Protein AF-A0A0B6AMF0-F1 (afdb_monomer)

Secondary structure (DSSP, 8-state):
------------------------TTSS-B-TT-BSHHHHHHHHHHHHTTS--S---SB--HHHHHHHHHHHHHTTS--SS-B-HHHHHHHTTT--SSS-----HHHHHHHHHHTTTPPB-TT-EETTEE-HHHHHHHHHHHHH-----SSHHHHHHHSEEESSPPTTPEEEE-SSSSSS-EEEEEEETTEEEEEETTTEEEEEETTSHHHHTTEEEEEE----

Solvent-accessible surface area (backbone atoms only — not comparable to full-atom values): 12802 Å² total; per-residue (Å²): 135,85,86,85,80,86,78,83,81,81,83,77,80,81,78,77,70,81,78,78,76,74,73,62,80,70,76,62,74,42,44,69,79,42,73,43,71,54,42,24,52,52,42,47,51,35,31,76,74,67,50,42,86,83,84,75,49,39,57,28,42,72,66,53,26,51,21,44,19,55,48,22,52,77,68,76,45,82,58,77,30,53,42,38,68,70,48,35,56,72,72,48,73,84,78,89,69,93,86,72,55,73,57,61,43,68,43,35,51,53,45,49,59,74,46,57,60,31,43,46,27,89,89,18,60,47,89,89,15,18,20,33,33,26,43,52,33,42,27,35,36,78,43,70,66,38,87,58,50,76,43,47,47,51,37,60,69,73,29,46,86,36,96,73,76,48,65,58,22,35,39,32,23,42,76,87,46,92,56,57,55,36,45,28,40,27,67,45,96,52,29,27,41,31,34,34,88,89,62,6,21,41,78,47,52,46,75,40,76,77,39,44,80,22,56,76,52,31,28,39,71,77,39,131

Sequence (224 aa):
MKKMLSALLVGGALFASPAMGHAAFGDTVLKQGMTNDDVEQVKTVLKDKGFLKGEVSRYFNYETKKAVMAFQEKHNLEADGVVGENTYNALGKGGVVEGESEVNTDKVISKAKSLMGTPYKWGGTTPSGFDCSGYLQYVYKESVGVDIPRTVEDIYKSGENVSEPQVGDLVFFETYKEGPSHAGIYLGDGKFINASSSKGVTISDKNSSYWKERYIGAKRIAAN

pLDDT: mean 83.29, std 19.7, range [31.59, 98.75]

Organism: Priestia megaterium (strain ATCC 14581 / DSM 32 / CCUG 1817 / JCM 2506 / NBRC 15308 / NCIMB 9376 / NCTC 10342 / NRRL B-14308 / VKM B-512 / Ford 19) (NCBI:txid1348623)

Foldseek 3Di:
DDDDDDDDDPDDPPPPDPPPPPDQQAPDKDDAADFDPNQLVLQVLLVVVPLADDDRHSHCHPSQLNSLLVLCVVVVHPSRSICHPVSCVSSPSPDPDPDFAAQPLVLLVVLLVVLFQQADDVVDQDSVHHAFQSSSQNSCCVRRNDGADRAQQRNVVPFDFDPDDDQQKKWFWDDPDPDGHHIFGDHPPQWT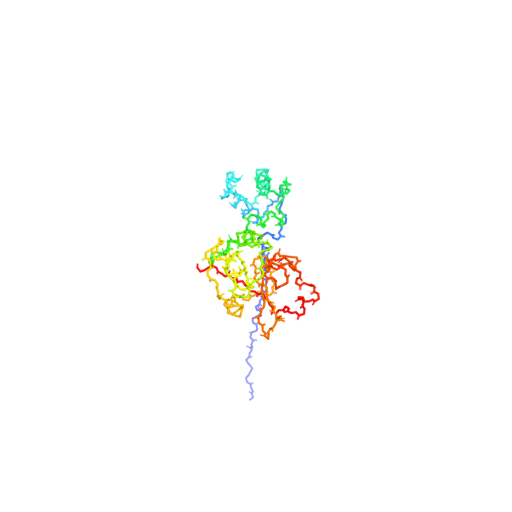WGQDNVRGTDIDGCPPPRNVVTTDGIGDDTGD

Nearest PDB structures (foldseek):
  8i2f-assembly1_B  TM=9.657E-01  e=2.061E-15  Bacillus subtilis subsp. subtilis str. 168
  7cfl-assembly4_D  TM=9.415E-01  e=1.599E-13  Clostridioides difficile
  8xup-assembly2_F  TM=9.184E-01  e=2.579E-12  Escherichia coli K-12
  8xup-assembly1_G  TM=8.877E-01  e=2.739E-12  Escherichia coli K-12
  2k1g-assembly1_A  TM=9.003E-01  e=7.654E-12  Escherichia coli K-12

Mean predicted aligned error: 15.27 Å

InterPro domains:
  IPR000064 Endopeptidase, NLPC/P60 domain [PF00877] (117-220)
  IPR000064 Endopeptidase, NLPC/P60 domain [PS51935] (102-222)
  IPR002477 Peptidoglycan binding-like [PF01471] (36-91)
  IPR036365 PGBD-like superfamily [SSF47090] (25-91)
  IPR036366 PGBD superfamily [G3DSA:1.10.101.10] (22-94)
  IPR038765 Papain-like cysteine peptidase superfamily [SSF54001] (102-221)
  IPR051202 Peptidase C40 [PTHR47053] (96-222)

Structure (mmCIF, N/CA/C/O backbone):
data_AF-A0A0B6AMF0-F1
#
_entry.id   AF-A0A0B6AMF0-F1
#
loop_
_atom_site.group_PDB
_atom_site.id
_atom_site.type_symbol
_atom_site.label_atom_id
_atom_site.label_alt_id
_atom_site.label_comp_id
_atom_site.label_asym_id
_atom_site.label_entity_id
_atom_site.label_seq_id
_atom_site.pdbx_PDB_ins_code
_atom_site.Cartn_x
_atom_site.Cartn_y
_atom_site.Cartn_z
_atom_site.occupancy
_atom_site.B_iso_or_equiv
_atom_site.auth_seq_id
_atom_site.auth_comp_id
_atom_site.auth_asym_id
_atom_site.auth_atom_id
_atom_site.pdbx_PDB_model_num
ATOM 1 N N . MET A 1 1 ? 41.802 -15.512 65.831 1.00 43.03 1 MET A N 1
ATOM 2 C CA . MET A 1 1 ? 40.892 -16.302 64.968 1.00 43.03 1 MET A CA 1
ATOM 3 C C . MET A 1 1 ? 39.542 -15.589 64.896 1.00 43.03 1 MET A C 1
ATOM 5 O O . MET A 1 1 ? 39.236 -14.817 65.791 1.00 43.03 1 MET A O 1
ATOM 9 N N . LYS A 1 2 ? 38.862 -15.730 63.756 1.00 36.81 2 LYS A N 1
ATOM 10 C CA . LYS A 1 2 ? 37.878 -14.829 63.120 1.00 36.81 2 LYS A CA 1
ATOM 11 C C . LYS A 1 2 ? 36.636 -14.454 63.959 1.00 36.81 2 LYS A C 1
ATOM 13 O O . LYS A 1 2 ? 36.071 -15.290 64.650 1.00 36.81 2 LYS A O 1
ATOM 18 N N . LYS A 1 3 ? 36.201 -13.194 63.808 1.00 40.16 3 LYS A N 1
ATOM 19 C CA . LYS A 1 3 ? 34.902 -12.637 64.234 1.00 40.16 3 LYS A CA 1
ATOM 20 C C . LYS A 1 3 ? 33.782 -13.229 63.360 1.00 40.16 3 LYS A C 1
ATOM 22 O O . LYS A 1 3 ? 33.955 -13.262 62.144 1.00 40.16 3 LYS A O 1
ATOM 27 N N . MET A 1 4 ? 32.654 -13.647 63.938 1.00 43.28 4 MET A N 1
ATOM 28 C CA . MET A 1 4 ? 31.441 -13.990 63.178 1.00 43.28 4 MET A CA 1
ATOM 29 C C . MET A 1 4 ? 30.424 -12.852 63.295 1.00 43.28 4 MET A C 1
ATOM 31 O O . MET A 1 4 ? 29.939 -12.552 64.382 1.00 43.28 4 MET A O 1
ATOM 35 N N . LEU A 1 5 ? 30.150 -12.204 62.164 1.00 42.28 5 LEU A N 1
ATOM 36 C CA . LEU A 1 5 ? 29.053 -11.260 61.974 1.00 42.28 5 LEU A CA 1
ATOM 37 C C . LEU A 1 5 ? 27.827 -12.053 61.511 1.00 42.28 5 LEU A C 1
ATOM 39 O O . LEU A 1 5 ? 27.864 -12.693 60.461 1.00 42.28 5 LEU A O 1
ATOM 43 N N . SER A 1 6 ? 26.760 -12.008 62.304 1.00 38.16 6 SER A N 1
ATOM 44 C CA . SER A 1 6 ? 25.436 -12.497 61.928 1.00 38.16 6 SER A CA 1
ATOM 45 C C . SER A 1 6 ? 24.858 -11.610 60.826 1.00 38.16 6 SER A C 1
ATOM 47 O O . SER A 1 6 ? 24.621 -10.423 61.044 1.00 38.16 6 SER A O 1
ATOM 49 N N . ALA A 1 7 ? 24.630 -12.182 59.646 1.00 39.25 7 ALA A N 1
ATOM 50 C CA . ALA A 1 7 ? 23.878 -11.545 58.574 1.00 39.25 7 ALA A CA 1
ATOM 51 C C . ALA A 1 7 ? 22.380 -11.838 58.768 1.00 39.25 7 ALA A C 1
ATOM 53 O O . ALA A 1 7 ? 21.958 -12.991 58.700 1.00 39.25 7 ALA A O 1
ATOM 54 N N . LEU A 1 8 ? 21.582 -10.796 59.018 1.00 38.78 8 LEU A N 1
ATOM 55 C CA . LEU A 1 8 ? 20.126 -10.857 58.890 1.00 38.78 8 LEU A CA 1
ATOM 56 C C . LEU A 1 8 ? 19.772 -10.879 57.394 1.00 38.78 8 LEU A C 1
ATOM 58 O O . LEU A 1 8 ? 19.985 -9.894 56.690 1.00 38.78 8 LEU A O 1
ATOM 62 N N . LEU A 1 9 ? 19.209 -11.989 56.918 1.00 39.94 9 LEU A N 1
ATOM 63 C CA . LEU A 1 9 ? 18.511 -12.055 55.635 1.00 39.94 9 LEU A CA 1
ATOM 64 C C . LEU A 1 9 ? 17.084 -11.531 55.836 1.00 39.94 9 LEU A C 1
ATOM 66 O O . LEU A 1 9 ? 16.230 -12.230 56.377 1.00 39.94 9 LEU A O 1
ATOM 70 N N . VAL A 1 10 ? 16.821 -10.298 55.404 1.00 45.53 10 VAL A N 1
ATOM 71 C CA . VAL A 1 10 ? 15.450 -9.807 55.216 1.00 45.53 10 VAL A CA 1
ATOM 72 C C . VAL A 1 10 ? 14.942 -10.399 53.903 1.00 45.53 10 VAL A C 1
ATOM 74 O O . VAL A 1 10 ? 15.356 -9.987 52.821 1.00 45.53 10 VAL A O 1
ATOM 77 N N . GLY A 1 11 ? 14.078 -11.409 54.002 1.00 40.47 11 GLY A N 1
ATOM 78 C CA . GLY A 1 11 ? 13.349 -11.958 52.864 1.00 40.47 11 GLY A CA 1
ATOM 79 C C . GLY A 1 11 ? 12.341 -10.935 52.347 1.00 40.47 11 GLY A C 1
ATOM 80 O O . GLY A 1 11 ? 11.299 -10.723 52.961 1.00 40.47 11 GLY A O 1
ATOM 81 N N . GLY A 1 12 ? 12.656 -10.291 51.224 1.00 36.72 12 GLY A N 1
ATOM 82 C CA . GLY A 1 12 ? 11.695 -9.497 50.466 1.00 36.72 12 GLY A CA 1
ATOM 83 C C . GLY A 1 12 ? 10.725 -10.424 49.740 1.00 36.72 12 GLY A C 1
ATOM 84 O O . GLY A 1 12 ? 11.118 -11.133 48.815 1.00 36.72 12 GLY A O 1
ATOM 85 N N . ALA A 1 13 ? 9.462 -10.432 50.164 1.00 43.53 13 ALA A N 1
ATOM 86 C CA . ALA A 1 13 ? 8.382 -11.051 49.412 1.00 43.53 13 ALA A CA 1
ATOM 87 C C . ALA A 1 13 ? 8.194 -10.285 48.092 1.00 43.53 13 ALA A C 1
ATOM 89 O O . ALA A 1 13 ? 7.736 -9.142 48.085 1.00 43.53 13 ALA A O 1
ATOM 90 N N . LEU A 1 14 ? 8.571 -10.908 46.975 1.00 38.81 14 LEU A N 1
ATOM 91 C CA . LEU A 1 14 ? 8.211 -10.448 45.637 1.00 38.81 14 LEU A CA 1
ATOM 92 C C . LEU A 1 14 ? 6.702 -10.645 45.456 1.00 38.81 14 LEU A C 1
ATOM 94 O O . LEU A 1 14 ? 6.245 -11.729 45.096 1.00 38.81 14 LEU A O 1
ATOM 98 N N . PHE A 1 15 ? 5.919 -9.597 45.701 1.00 44.22 15 PHE A N 1
ATOM 99 C CA . PHE A 1 15 ? 4.574 -9.508 45.146 1.00 44.22 15 PHE A CA 1
ATOM 100 C C . PHE A 1 15 ? 4.717 -9.264 43.644 1.00 44.22 15 PHE A C 1
ATOM 102 O O . PHE A 1 15 ? 4.871 -8.131 43.192 1.00 44.22 15 PHE A O 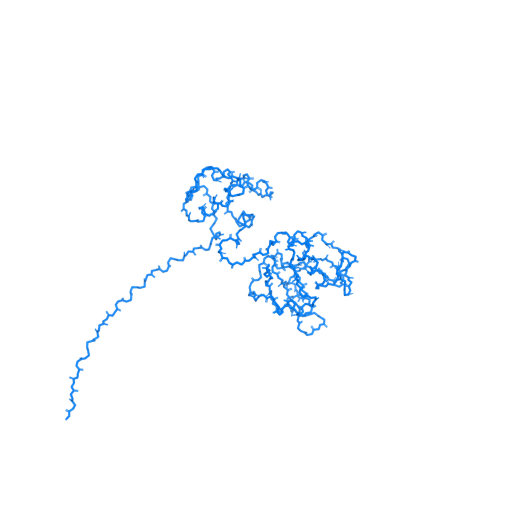1
ATOM 109 N N . ALA A 1 16 ? 4.710 -10.341 42.861 1.00 38.75 16 ALA A N 1
ATOM 110 C CA . ALA A 1 16 ? 4.418 -10.239 41.443 1.00 38.75 16 ALA A CA 1
ATOM 111 C C . ALA A 1 16 ? 2.946 -9.829 41.315 1.00 38.75 16 ALA A C 1
ATOM 113 O O . ALA A 1 16 ? 2.045 -10.657 41.453 1.00 38.75 16 ALA A O 1
ATOM 114 N N . SER A 1 17 ? 2.693 -8.537 41.107 1.00 35.03 17 SER A N 1
ATOM 115 C CA . SER A 1 17 ? 1.395 -8.083 40.616 1.00 35.03 17 SER A CA 1
ATOM 116 C C . SER A 1 17 ? 1.118 -8.813 39.300 1.00 35.03 17 SER A C 1
ATOM 118 O O . SER A 1 17 ? 2.004 -8.823 38.439 1.00 35.03 17 SER A O 1
ATOM 120 N N . PRO A 1 18 ? -0.061 -9.427 39.096 1.00 35.12 18 PRO A N 1
ATOM 121 C CA . PRO A 1 18 ? -0.413 -9.898 37.771 1.00 35.12 18 PRO A CA 1
ATOM 122 C C . PRO A 1 18 ? -0.416 -8.673 36.858 1.00 35.12 18 PRO A C 1
ATOM 124 O O . PRO A 1 18 ? -1.172 -7.726 37.078 1.00 35.12 18 PRO A O 1
ATOM 127 N N . ALA A 1 19 ? 0.470 -8.665 35.863 1.00 37.97 19 ALA A N 1
ATOM 128 C CA . ALA A 1 19 ? 0.342 -7.747 34.751 1.00 37.97 19 ALA A CA 1
ATOM 129 C C . ALA A 1 19 ? -1.024 -8.038 34.120 1.00 37.97 19 ALA A C 1
ATOM 131 O O . ALA A 1 19 ? -1.214 -9.079 33.491 1.00 37.97 19 ALA A O 1
ATOM 132 N N . MET A 1 20 ? -2.001 -7.162 34.361 1.00 37.16 20 MET A N 1
ATOM 133 C CA . MET A 1 20 ? -3.212 -7.116 33.556 1.00 37.16 20 MET A CA 1
ATOM 134 C C . MET A 1 20 ? -2.752 -6.850 32.126 1.00 37.16 20 MET A C 1
ATOM 136 O O . MET A 1 20 ? -2.391 -5.723 31.781 1.00 37.16 20 MET A O 1
ATOM 140 N N . GLY A 1 21 ? -2.698 -7.909 31.320 1.00 31.59 21 GLY A N 1
ATOM 141 C CA . GLY A 1 21 ? -2.585 -7.780 29.880 1.00 31.59 21 GLY A CA 1
ATOM 142 C C . GLY A 1 21 ? -3.807 -7.009 29.412 1.00 31.59 21 GLY A C 1
ATOM 143 O O . GLY A 1 21 ? -4.907 -7.554 29.395 1.00 31.59 21 GLY A O 1
ATOM 144 N N . HIS A 1 22 ? -3.632 -5.725 29.111 1.00 38.06 22 HIS A N 1
ATOM 145 C CA . HIS A 1 22 ? -4.628 -4.986 28.356 1.00 38.06 22 HIS A CA 1
ATOM 146 C C . HIS A 1 22 ? -4.623 -5.628 26.969 1.00 38.06 22 HIS A C 1
ATOM 148 O O . HIS A 1 22 ? -3.598 -5.594 26.287 1.00 38.06 22 HIS A O 1
ATOM 154 N N . ALA A 1 23 ? -5.714 -6.301 26.598 1.00 41.28 23 ALA A N 1
ATOM 155 C CA . ALA A 1 23 ? -5.906 -6.720 25.216 1.00 41.28 23 ALA A CA 1
ATOM 156 C C . ALA A 1 23 ? -5.763 -5.471 24.337 1.00 41.28 23 ALA A C 1
ATOM 158 O O . ALA A 1 23 ? -6.278 -4.411 24.706 1.00 41.28 23 ALA A O 1
ATOM 159 N N . ALA A 1 24 ? -5.014 -5.563 23.237 1.00 55.31 24 ALA A N 1
ATOM 160 C CA . ALA A 1 24 ? -4.883 -4.421 22.350 1.00 55.31 24 ALA A CA 1
ATOM 161 C C . ALA A 1 24 ? -6.279 -4.087 21.808 1.00 55.31 24 ALA A C 1
ATOM 163 O O . ALA A 1 24 ? -7.050 -4.994 21.473 1.00 55.31 24 ALA A O 1
ATOM 164 N N . PHE A 1 25 ? -6.614 -2.792 21.778 1.00 62.53 25 PHE A N 1
ATOM 165 C CA . PHE A 1 25 ? -7.912 -2.303 21.317 1.00 62.53 25 PHE A CA 1
ATOM 166 C C . PHE A 1 25 ? -8.291 -3.004 20.027 1.00 62.53 25 PHE A C 1
ATOM 168 O O . PHE A 1 25 ? -7.571 -2.803 19.060 1.00 62.53 25 PHE A O 1
ATOM 175 N N . GLY A 1 26 ? -9.376 -3.788 20.029 1.00 63.19 26 GLY A N 1
ATOM 176 C CA . GLY A 1 26 ? -9.960 -4.495 18.887 1.00 63.19 26 GLY A CA 1
ATOM 177 C C . GLY A 1 26 ? -9.477 -5.924 18.632 1.00 63.19 26 GLY A C 1
ATOM 178 O O . GLY A 1 26 ? -9.669 -6.456 17.537 1.00 63.19 26 GLY A O 1
ATOM 179 N N . ASP A 1 27 ? -8.853 -6.555 19.622 1.00 69.00 27 ASP A N 1
ATOM 180 C CA . ASP A 1 27 ? -8.593 -8.004 19.629 1.00 69.00 27 ASP A CA 1
ATOM 181 C C . ASP A 1 27 ? -9.829 -8.814 20.055 1.00 69.00 27 ASP A C 1
ATOM 183 O O . ASP A 1 27 ? -9.909 -10.024 19.842 1.00 69.00 27 ASP A O 1
ATOM 187 N N . THR A 1 28 ? -10.828 -8.142 20.636 1.00 79.00 28 THR A N 1
ATOM 188 C CA . THR A 1 28 ? -12.074 -8.765 21.090 1.00 79.00 28 THR A CA 1
ATOM 189 C C . THR A 1 28 ? -13.226 -8.428 20.154 1.00 79.00 28 THR A C 1
ATOM 191 O O . THR A 1 28 ? -13.540 -7.257 19.942 1.00 79.00 28 THR A O 1
ATOM 194 N N . VAL A 1 29 ? -13.928 -9.451 19.662 1.00 86.94 29 VAL A N 1
ATOM 195 C CA . VAL A 1 29 ? -15.191 -9.266 18.931 1.00 86.94 29 VAL A CA 1
ATOM 196 C C . VAL A 1 29 ? -16.253 -8.718 19.882 1.00 86.94 29 VAL A C 1
ATOM 198 O O . VAL A 1 29 ? -16.631 -9.400 20.839 1.00 86.94 29 VAL A O 1
ATOM 201 N N . LEU A 1 30 ? -16.762 -7.511 19.616 1.00 91.81 30 LEU A N 1
ATOM 202 C CA . LEU A 1 30 ? -17.776 -6.891 20.474 1.00 91.81 30 LEU A CA 1
ATOM 203 C C . LEU A 1 30 ? -19.182 -7.140 19.964 1.00 91.81 30 LEU A C 1
ATOM 205 O O . LEU A 1 30 ? -19.465 -7.047 18.773 1.00 91.81 30 LEU A O 1
ATOM 209 N N . LYS A 1 31 ? -20.094 -7.374 20.901 1.00 92.56 31 LYS A N 1
ATOM 210 C CA . LYS A 1 31 ? -21.523 -7.520 20.639 1.00 92.56 31 LYS A CA 1
ATOM 211 C C . LYS A 1 31 ? -22.339 -6.932 21.779 1.00 92.56 31 LYS A C 1
ATOM 213 O O . LYS A 1 31 ? -21.840 -6.731 22.889 1.00 92.56 31 LYS A O 1
ATOM 218 N N . GLN A 1 32 ? -23.621 -6.706 21.506 1.00 92.25 32 GLN A N 1
ATOM 219 C CA . GLN A 1 32 ? -24.576 -6.234 22.503 1.00 92.25 32 GLN A CA 1
ATOM 220 C C . GLN A 1 32 ? -24.512 -7.074 23.789 1.00 92.25 32 GLN A C 1
ATOM 222 O O . GLN A 1 32 ? -24.487 -8.304 23.746 1.00 92.25 32 GLN A O 1
ATOM 227 N N . GLY A 1 33 ? -24.519 -6.389 24.932 1.00 89.38 33 GLY A N 1
ATOM 228 C CA . GLY A 1 33 ? -24.452 -6.991 26.262 1.00 89.38 33 GLY A CA 1
ATOM 229 C C . GLY A 1 33 ? -23.045 -7.060 26.859 1.00 89.38 33 GLY A C 1
ATOM 230 O O . GLY A 1 33 ? -22.926 -7.342 28.047 1.00 89.38 33 GLY A O 1
ATOM 231 N N . MET A 1 34 ? -21.994 -6.781 26.083 1.00 89.38 34 MET A N 1
ATOM 232 C CA . MET A 1 34 ? -20.622 -6.729 26.596 1.00 89.38 34 MET A CA 1
ATOM 233 C C . MET A 1 34 ? -20.333 -5.430 27.351 1.00 89.38 34 MET A C 1
ATOM 235 O O . MET A 1 34 ? -20.833 -4.363 26.987 1.00 89.38 34 MET A O 1
ATOM 239 N N . THR A 1 35 ? -19.477 -5.537 28.369 1.00 88.56 35 THR A N 1
ATOM 240 C CA . THR A 1 35 ? -18.908 -4.396 29.091 1.00 88.56 35 THR A CA 1
ATOM 241 C C . THR A 1 35 ? -17.391 -4.527 29.130 1.00 88.56 35 THR A C 1
ATOM 243 O O . THR A 1 35 ? -16.892 -5.427 29.801 1.00 88.56 35 THR A O 1
ATOM 246 N N . ASN A 1 36 ? -16.663 -3.661 28.426 1.00 84.56 36 ASN A N 1
ATOM 247 C CA . ASN A 1 36 ? -15.197 -3.600 28.456 1.00 84.56 36 ASN A CA 1
ATOM 248 C C . ASN A 1 36 ? -14.695 -2.239 27.928 1.00 84.56 36 ASN A C 1
ATOM 250 O O . ASN A 1 36 ? -15.495 -1.400 27.509 1.00 84.56 36 ASN A O 1
ATOM 254 N N . ASP A 1 37 ? -13.383 -2.021 27.971 1.00 83.75 37 ASP A N 1
ATOM 255 C CA . ASP A 1 37 ? -12.771 -0.750 27.565 1.00 83.75 37 ASP A CA 1
ATOM 256 C C . ASP A 1 37 ? -12.772 -0.565 26.027 1.00 83.75 37 ASP A C 1
ATOM 258 O O . ASP A 1 37 ? -12.878 0.558 25.536 1.00 83.75 37 ASP A O 1
ATOM 262 N N . ASP A 1 38 ? -12.775 -1.654 25.247 1.00 83.56 38 ASP A N 1
ATOM 263 C CA . ASP A 1 38 ? -12.903 -1.610 23.779 1.00 83.56 38 ASP A CA 1
ATOM 264 C C . ASP A 1 38 ? -14.277 -1.082 23.337 1.00 83.56 38 ASP A C 1
ATOM 266 O O . ASP A 1 38 ? -14.385 -0.343 22.359 1.00 83.56 38 ASP A O 1
ATOM 270 N N . VAL A 1 39 ? -15.341 -1.411 24.076 1.00 89.12 39 VAL A N 1
ATOM 271 C CA . VAL A 1 39 ? -16.690 -0.879 23.835 1.00 89.12 39 VAL A CA 1
ATOM 272 C C . VAL A 1 39 ? -16.710 0.636 23.973 1.00 89.12 39 VAL A C 1
ATOM 274 O O . VAL A 1 39 ? -17.368 1.314 23.183 1.00 89.12 39 VAL A O 1
ATOM 277 N N . GLU A 1 40 ? -16.022 1.174 24.976 1.00 87.00 40 GLU A N 1
ATOM 278 C CA . GLU A 1 40 ? -15.946 2.616 25.191 1.00 87.00 40 GLU A CA 1
ATOM 279 C C . GLU A 1 40 ? -15.237 3.302 24.028 1.00 87.00 40 GLU A C 1
ATOM 281 O O . GLU A 1 40 ? -15.788 4.227 23.434 1.00 87.00 40 GLU A O 1
ATOM 286 N N . GLN A 1 41 ? -14.083 2.771 23.626 1.00 84.38 41 GLN A N 1
ATOM 287 C CA . GLN A 1 41 ? -13.316 3.279 22.493 1.00 84.38 41 GLN A CA 1
ATOM 288 C C . GLN A 1 41 ? -14.113 3.224 21.180 1.00 84.38 41 GLN A C 1
ATOM 290 O O . GLN A 1 41 ? -14.218 4.230 20.478 1.00 84.38 41 GLN A O 1
ATOM 295 N N . VAL A 1 42 ? -14.772 2.100 20.874 1.00 88.69 42 VAL A N 1
ATOM 296 C CA . VAL A 1 42 ? -15.643 1.989 19.691 1.00 88.69 42 VAL A CA 1
ATOM 297 C C . VAL A 1 42 ? -16.769 3.021 19.728 1.00 88.69 42 VAL A C 1
ATOM 299 O O . VAL A 1 42 ? -17.083 3.635 18.708 1.00 88.69 42 VAL A O 1
ATOM 302 N N . LYS A 1 43 ? -17.386 3.245 20.891 1.00 91.75 43 LYS A N 1
ATOM 303 C CA . LYS A 1 43 ? -18.463 4.232 21.037 1.00 91.75 43 LYS A CA 1
ATOM 304 C C . LYS A 1 43 ? -17.964 5.663 20.868 1.00 91.75 43 LYS A C 1
ATOM 306 O O . LYS A 1 43 ? -18.696 6.455 20.276 1.00 91.75 43 LYS A O 1
ATOM 311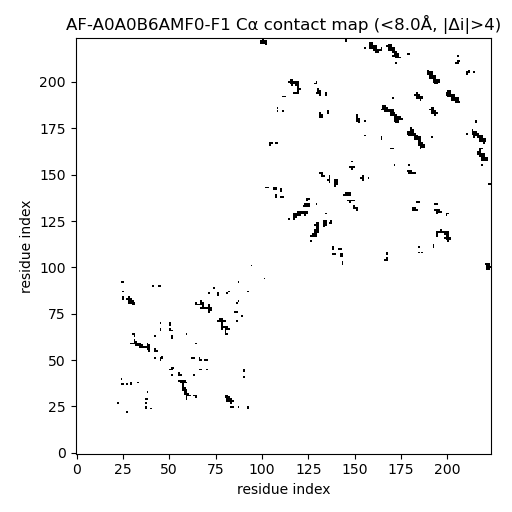 N N . THR A 1 44 ? -16.752 5.985 21.322 1.00 86.50 44 THR A N 1
ATOM 312 C CA . THR A 1 44 ? -16.096 7.271 21.038 1.00 86.50 44 THR A CA 1
ATOM 313 C C . THR A 1 44 ? -15.959 7.470 19.534 1.00 86.50 44 THR A C 1
ATOM 315 O O . THR A 1 44 ? -16.497 8.432 18.991 1.00 86.50 44 THR A O 1
ATOM 318 N N . VAL A 1 45 ? -15.377 6.496 18.831 1.00 87.12 45 VAL A N 1
ATOM 319 C CA . VAL A 1 45 ? -15.173 6.575 17.378 1.00 87.12 45 VAL A CA 1
ATOM 320 C C . VAL A 1 45 ? -16.501 6.690 16.618 1.00 87.12 45 VAL A C 1
ATOM 322 O O . VAL A 1 45 ? -16.641 7.510 15.710 1.00 87.12 45 VAL A O 1
ATOM 325 N N . LEU A 1 46 ? -17.510 5.897 16.987 1.00 90.00 46 LEU A N 1
ATOM 326 C CA . LEU A 1 46 ? -18.842 5.972 16.378 1.00 90.00 46 LEU A CA 1
ATOM 327 C C . LEU A 1 46 ? -19.514 7.325 16.627 1.00 90.00 46 LEU A C 1
ATOM 329 O O . LEU A 1 46 ? -20.232 7.817 15.756 1.00 90.00 46 LEU A O 1
ATOM 333 N N . LYS A 1 47 ? -19.301 7.929 17.798 1.00 88.94 47 LYS A N 1
ATOM 334 C CA . LYS A 1 47 ? -19.824 9.256 18.130 1.00 88.94 47 LYS A CA 1
ATOM 335 C C . LYS A 1 47 ? -19.140 10.341 17.304 1.00 88.94 47 LYS A C 1
ATOM 337 O O . LYS A 1 47 ? -19.842 11.146 16.696 1.00 88.94 47 LYS A O 1
ATOM 342 N N . ASP A 1 48 ? -17.817 10.302 17.194 1.00 83.81 48 ASP A N 1
ATOM 343 C CA . ASP A 1 48 ? -17.034 11.261 16.405 1.00 83.81 48 ASP A CA 1
ATOM 344 C C . ASP A 1 48 ? -17.370 11.185 14.911 1.00 83.81 48 ASP A C 1
ATOM 346 O O . ASP A 1 48 ? -17.485 12.204 14.230 1.00 83.81 48 ASP A O 1
ATOM 350 N N . LYS A 1 49 ? -17.632 9.976 14.399 1.00 83.31 49 LYS A N 1
ATOM 351 C CA . LYS A 1 49 ? -18.108 9.756 13.023 1.00 83.31 49 LYS A CA 1
ATOM 352 C C . LYS A 1 49 ? -19.604 10.064 12.832 1.00 83.31 49 LYS A C 1
ATOM 354 O O . LYS A 1 49 ? -20.116 9.930 11.720 1.00 83.31 49 LYS A O 1
ATOM 359 N N . GLY A 1 50 ? -20.313 10.473 13.886 1.00 87.44 50 GLY A N 1
ATOM 360 C CA . GLY A 1 50 ? -21.710 10.913 13.840 1.00 87.44 50 GLY A CA 1
ATOM 361 C C . GLY A 1 50 ? -22.760 9.797 13.834 1.00 87.44 50 GLY A C 1
ATOM 362 O O . GLY A 1 50 ? -23.931 10.070 13.568 1.00 87.44 50 GLY A O 1
ATOM 363 N N . PHE A 1 51 ? -22.375 8.553 14.127 1.00 89.94 51 PHE A N 1
ATOM 364 C CA . PHE A 1 51 ? -23.278 7.396 14.170 1.00 89.94 51 PHE A CA 1
ATOM 365 C C . PHE A 1 51 ? -23.908 7.162 15.542 1.00 89.94 51 PHE A C 1
ATOM 367 O O . PHE A 1 51 ? -24.982 6.567 15.624 1.00 89.94 51 PHE A O 1
ATOM 374 N N . LEU A 1 52 ? -23.274 7.633 16.619 1.00 90.75 52 LEU A N 1
ATOM 375 C CA . LEU A 1 52 ? -23.781 7.485 17.981 1.00 90.75 52 LEU A CA 1
ATOM 376 C C . LEU A 1 52 ? -24.100 8.847 18.607 1.00 90.75 52 LEU A C 1
ATOM 378 O O . LEU A 1 52 ? -23.313 9.787 18.532 1.00 90.75 52 LEU A O 1
ATOM 382 N N . LYS A 1 53 ? -25.255 8.941 19.270 1.00 85.19 53 LYS A N 1
ATOM 383 C CA . LYS A 1 53 ? -25.666 10.104 20.069 1.00 85.19 53 LYS A CA 1
ATOM 384 C C . LYS A 1 53 ? -25.807 9.678 21.530 1.00 85.19 53 LYS A C 1
ATOM 386 O O . LYS A 1 53 ? -26.333 8.603 21.799 1.00 85.19 53 LYS A O 1
ATOM 391 N N . GLY A 1 54 ? -25.371 10.526 22.462 1.00 78.06 54 GLY A N 1
ATOM 392 C CA . GLY A 1 54 ? -25.483 10.276 23.905 1.00 78.06 54 GLY A CA 1
ATOM 393 C C . GLY A 1 54 ? -24.156 9.958 24.600 1.00 78.06 54 GLY A C 1
ATOM 394 O O . GLY A 1 54 ? -23.080 10.365 24.143 1.00 78.06 54 GLY A O 1
ATOM 395 N N . GLU A 1 55 ? -24.253 9.294 25.751 1.00 80.06 55 GLU A N 1
ATOM 396 C CA . GLU A 1 55 ? -23.123 9.010 26.637 1.00 80.06 55 GLU A CA 1
ATOM 397 C C . GLU A 1 55 ? -22.276 7.826 26.164 1.00 80.06 55 GLU A C 1
ATOM 399 O O . GLU A 1 55 ? -22.771 6.784 25.717 1.00 80.06 55 GLU A O 1
ATOM 404 N N . VAL A 1 56 ? -20.964 7.987 26.315 1.00 85.25 56 VAL A N 1
ATOM 405 C CA . VAL A 1 56 ? -19.977 6.954 26.025 1.00 85.25 56 VAL A CA 1
ATOM 406 C C . VAL A 1 56 ? -19.703 6.206 27.325 1.00 85.25 56 VAL A C 1
ATOM 408 O O . VAL A 1 56 ? -18.966 6.662 28.183 1.00 85.25 56 VAL A O 1
ATOM 411 N N . SER A 1 57 ? -20.393 5.083 27.500 1.00 86.69 57 SER A N 1
ATOM 412 C CA . SER A 1 57 ? -20.137 4.128 28.582 1.00 86.69 57 SER A CA 1
ATOM 413 C C . SER A 1 57 ? -19.456 2.872 28.048 1.00 86.69 57 SER A C 1
ATOM 415 O O . SER A 1 57 ? -19.667 2.512 26.890 1.00 86.69 57 SER A O 1
ATOM 417 N N . ARG A 1 58 ? -18.778 2.122 28.920 1.00 87.75 58 ARG A N 1
ATOM 418 C CA . ARG A 1 58 ? -18.199 0.800 28.614 1.00 87.75 58 ARG A CA 1
ATOM 419 C C . ARG A 1 58 ? -19.212 -0.284 28.244 1.00 87.75 58 ARG A C 1
ATOM 421 O O . ARG A 1 58 ? -18.813 -1.398 27.943 1.00 87.75 58 ARG A O 1
ATOM 428 N N . TYR A 1 59 ? -20.516 -0.001 28.295 1.00 90.38 59 TYR A N 1
ATOM 429 C CA . TYR A 1 59 ? -21.570 -0.978 28.023 1.00 90.38 59 TYR A CA 1
ATOM 430 C C . TYR A 1 59 ? -22.094 -0.883 26.585 1.00 90.38 59 TYR A C 1
ATOM 432 O O . TYR A 1 59 ? -22.508 0.189 26.114 1.00 90.38 59 TYR A O 1
ATOM 440 N N . PHE A 1 60 ? -22.112 -2.029 25.901 1.00 91.50 60 PHE A N 1
ATOM 441 C CA . PHE A 1 60 ? -22.592 -2.180 24.532 1.00 91.50 60 PHE A CA 1
ATOM 442 C C . PHE A 1 60 ? -24.104 -2.415 24.565 1.00 91.50 60 PHE A C 1
ATOM 444 O O . PHE A 1 60 ? -24.589 -3.549 24.579 1.00 91.50 60 PHE A O 1
ATOM 451 N N . ASN A 1 61 ? -24.865 -1.325 24.597 1.00 92.12 61 ASN A N 1
ATOM 452 C CA . ASN A 1 61 ? -26.323 -1.365 24.631 1.00 92.12 61 ASN A CA 1
ATOM 453 C C . ASN A 1 61 ? -26.936 -1.465 23.218 1.00 92.12 61 ASN A C 1
ATOM 455 O O . ASN A 1 61 ? -26.239 -1.547 22.204 1.00 92.12 61 ASN A O 1
ATOM 459 N N . TYR A 1 62 ? -28.268 -1.457 23.156 1.00 92.31 62 TYR A N 1
ATOM 460 C CA . TYR A 1 62 ? -29.016 -1.506 21.899 1.00 92.31 62 TYR A CA 1
ATOM 461 C C . TYR A 1 62 ? -28.731 -0.313 20.967 1.00 92.31 62 TYR A C 1
ATOM 463 O O . TYR A 1 62 ? -28.643 -0.488 19.753 1.00 92.31 62 TYR A O 1
ATOM 471 N N . GLU A 1 63 ? -28.521 0.886 21.516 1.00 93.06 63 GLU A N 1
ATOM 472 C CA . GLU A 1 63 ? -28.188 2.071 20.714 1.00 93.06 63 GLU A CA 1
ATOM 473 C C . GLU A 1 63 ? -26.790 1.962 20.095 1.00 93.06 63 GLU A C 1
ATOM 475 O O . GLU A 1 63 ? -26.619 2.280 18.920 1.00 93.06 63 GLU A O 1
ATOM 480 N N . THR A 1 64 ? -25.811 1.417 20.828 1.00 94.06 64 THR A N 1
ATOM 481 C CA . THR A 1 64 ? -24.494 1.082 20.270 1.00 94.06 64 THR A CA 1
ATOM 482 C C . THR A 1 64 ? -24.627 0.076 19.129 1.00 94.06 64 THR A C 1
ATOM 484 O O . THR A 1 64 ? -24.023 0.277 18.081 1.00 94.06 64 THR A O 1
ATOM 487 N N . LYS A 1 65 ? -25.456 -0.969 19.282 1.00 95.56 65 LYS A N 1
ATOM 488 C CA . LYS A 1 65 ? -25.689 -1.955 18.211 1.00 95.56 65 LYS A CA 1
ATOM 489 C C . LYS A 1 65 ? -26.235 -1.299 16.950 1.00 95.56 65 LYS A C 1
ATOM 491 O O . LYS A 1 65 ? -25.698 -1.525 15.872 1.00 95.56 65 LYS A O 1
ATOM 496 N N . LYS A 1 66 ? -27.256 -0.452 17.085 1.00 96.31 66 LYS A N 1
ATOM 497 C CA . LYS A 1 66 ? -27.808 0.305 15.955 1.00 96.31 66 LYS A CA 1
ATOM 498 C C . LYS A 1 66 ? -26.770 1.207 15.294 1.00 96.31 66 LYS A C 1
ATOM 500 O O . LYS A 1 66 ? -26.734 1.279 14.072 1.00 96.31 66 LYS A O 1
ATOM 505 N N . ALA A 1 67 ? -25.939 1.888 16.083 1.00 95.50 67 ALA A N 1
ATOM 506 C CA . ALA A 1 67 ? -24.876 2.737 15.552 1.00 95.50 67 ALA A CA 1
ATOM 507 C C . ALA A 1 67 ? -23.843 1.921 14.759 1.00 95.50 67 ALA A C 1
ATOM 509 O O . ALA A 1 67 ? -23.445 2.343 13.677 1.00 95.50 67 ALA A O 1
ATOM 510 N N . VAL A 1 68 ? -23.462 0.739 15.258 1.00 95.31 68 VAL A N 1
ATOM 511 C CA . VAL A 1 68 ? -22.578 -0.196 14.545 1.00 95.31 68 VAL A CA 1
ATOM 512 C C . VAL A 1 68 ? -23.221 -0.677 13.246 1.00 9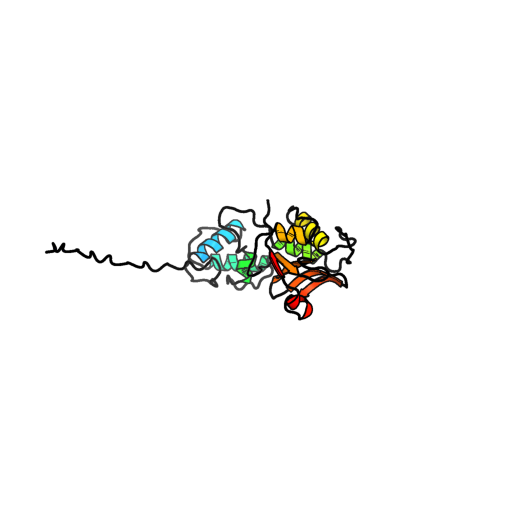5.31 68 VAL A C 1
ATOM 514 O O . VAL A 1 68 ? -22.570 -0.610 12.212 1.00 95.31 68 VAL A O 1
ATOM 517 N N . MET A 1 69 ? -24.496 -1.075 13.262 1.00 91.81 69 MET A N 1
ATOM 518 C CA . MET A 1 69 ? -25.209 -1.488 12.045 1.00 91.81 69 MET A CA 1
ATOM 519 C C . MET A 1 69 ? -25.273 -0.356 11.015 1.00 91.81 69 MET A C 1
ATOM 521 O O . MET A 1 69 ? -24.915 -0.559 9.863 1.00 91.81 69 MET A O 1
ATOM 525 N N . ALA A 1 70 ? -25.642 0.860 11.427 1.00 94.00 70 ALA A N 1
ATOM 526 C CA . ALA A 1 70 ? -25.689 2.017 10.531 1.00 94.00 70 ALA A CA 1
ATOM 527 C C . ALA A 1 70 ? -24.305 2.354 9.946 1.00 94.00 70 ALA A C 1
ATOM 529 O O . ALA A 1 70 ? -24.184 2.742 8.782 1.00 94.00 70 ALA A O 1
ATOM 530 N N . PHE A 1 71 ? -23.253 2.200 10.752 1.00 94.19 71 PHE A N 1
ATOM 531 C CA . PHE A 1 71 ? -21.874 2.317 10.299 1.00 94.19 71 PHE A CA 1
ATOM 532 C C . PHE A 1 71 ? -21.534 1.240 9.262 1.00 94.19 71 PHE A C 1
ATOM 534 O O . PHE A 1 71 ? -21.068 1.568 8.173 1.00 94.19 71 PHE A O 1
ATOM 541 N N . GLN A 1 72 ? -21.828 -0.024 9.557 1.00 94.00 72 GLN A N 1
ATOM 542 C CA . GLN A 1 72 ? -21.600 -1.148 8.652 1.00 94.00 72 GLN A CA 1
ATOM 543 C C . GLN A 1 72 ? -22.327 -0.957 7.315 1.00 94.00 72 GLN A C 1
ATOM 545 O O . GLN A 1 72 ? -21.692 -1.056 6.268 1.00 94.00 72 GLN A O 1
ATOM 550 N N . GLU A 1 73 ? -23.607 -0.576 7.335 1.00 87.56 73 GLU A N 1
ATOM 551 C CA . GLU A 1 73 ? -24.400 -0.288 6.132 1.00 87.56 73 GLU A CA 1
ATOM 552 C C . GLU A 1 73 ? -23.755 0.807 5.275 1.00 87.56 73 GLU A C 1
ATOM 554 O O . GLU A 1 73 ? -23.562 0.628 4.073 1.00 87.56 73 GLU A O 1
ATOM 559 N N . LYS A 1 74 ? -23.357 1.931 5.889 1.00 85.19 74 LYS A N 1
ATOM 560 C CA . LYS A 1 74 ? -22.726 3.043 5.159 1.00 85.19 74 LYS A CA 1
ATOM 561 C C . LYS A 1 74 ? -21.388 2.646 4.531 1.00 85.19 74 LYS A C 1
ATOM 563 O O . LYS A 1 74 ? -21.004 3.201 3.503 1.00 85.19 74 LYS A O 1
ATOM 568 N N . HIS A 1 75 ? -20.677 1.713 5.156 1.00 81.75 75 HIS A N 1
ATOM 569 C CA . HIS A 1 75 ? -19.365 1.244 4.722 1.00 81.75 75 HIS A CA 1
ATOM 570 C C . HIS A 1 75 ? -19.421 -0.062 3.904 1.00 81.75 75 HIS A C 1
ATOM 572 O O . HIS A 1 75 ? -18.372 -0.636 3.620 1.00 81.75 75 HIS A O 1
ATOM 578 N N . ASN A 1 76 ? -20.611 -0.490 3.456 1.00 85.50 76 ASN A N 1
ATOM 579 C CA . ASN A 1 76 ? -20.835 -1.718 2.676 1.00 85.50 76 ASN A CA 1
ATOM 580 C C . ASN A 1 76 ? -20.309 -2.995 3.363 1.00 85.50 76 ASN A C 1
ATOM 582 O O . ASN A 1 76 ? -19.811 -3.908 2.703 1.00 85.50 76 ASN A O 1
ATOM 586 N N . LEU A 1 77 ? -20.399 -3.047 4.691 1.00 82.62 77 LEU A N 1
ATOM 587 C CA . LEU A 1 77 ? -20.121 -4.231 5.500 1.00 82.62 77 LEU A CA 1
ATOM 588 C C . LEU A 1 77 ? -21.420 -4.992 5.793 1.00 82.62 77 LEU A C 1
ATOM 590 O O . LEU A 1 77 ? -22.521 -4.462 5.633 1.00 82.62 77 LEU A O 1
ATOM 594 N N . GLU A 1 78 ? -21.295 -6.229 6.272 1.00 87.75 78 GLU A N 1
ATOM 595 C CA . GLU A 1 78 ? -22.433 -6.953 6.839 1.00 87.75 78 GLU A CA 1
ATOM 596 C C . GLU A 1 78 ? -22.949 -6.212 8.082 1.00 87.75 78 GLU A C 1
ATOM 598 O O . GLU A 1 78 ? -22.206 -5.993 9.036 1.00 87.75 78 GLU A O 1
ATOM 603 N N . ALA A 1 79 ? -24.216 -5.793 8.058 1.00 91.81 79 ALA A N 1
ATOM 604 C CA . ALA A 1 79 ? -24.847 -4.998 9.110 1.00 91.81 79 ALA A CA 1
ATOM 605 C C . ALA A 1 79 ? -25.365 -5.868 10.270 1.00 91.81 79 ALA A C 1
ATOM 607 O O . ALA A 1 79 ? -26.542 -5.830 10.628 1.00 91.81 79 ALA A O 1
ATOM 608 N N . ASP A 1 80 ? -24.496 -6.693 10.846 1.00 90.94 80 ASP A N 1
ATOM 609 C CA . ASP A 1 80 ? -24.830 -7.637 11.921 1.00 90.94 80 ASP A CA 1
ATOM 610 C C . ASP A 1 80 ? -24.847 -6.994 13.327 1.00 90.94 80 ASP A C 1
ATOM 612 O O . ASP A 1 80 ? -25.354 -7.575 14.299 1.00 90.94 80 ASP A O 1
ATOM 616 N N . GLY A 1 81 ? -24.339 -5.763 13.449 1.00 92.56 81 GLY A N 1
ATOM 617 C CA . GLY A 1 81 ? -24.207 -5.041 14.711 1.00 92.56 81 GLY A CA 1
ATOM 618 C C . GLY A 1 81 ? -23.097 -5.581 15.613 1.00 92.56 81 GLY A C 1
ATOM 619 O O . GLY A 1 81 ? -23.103 -5.303 16.816 1.00 92.56 81 GLY A O 1
ATOM 620 N N . VAL A 1 82 ? -22.178 -6.366 15.050 1.00 92.50 82 VAL A N 1
ATOM 621 C CA . VAL A 1 82 ? -21.013 -6.946 15.713 1.00 92.50 82 VAL A CA 1
ATOM 622 C C . VAL A 1 82 ? -19.763 -6.179 15.287 1.00 92.50 82 VAL A C 1
ATOM 624 O O . VAL A 1 82 ? -19.509 -5.914 14.113 1.00 92.50 82 VAL A O 1
ATOM 627 N N . VAL A 1 83 ? -18.926 -5.824 16.256 1.00 91.19 83 VAL A N 1
ATOM 628 C CA . VAL A 1 83 ? -17.634 -5.198 15.969 1.00 91.19 83 VAL A CA 1
ATOM 629 C C . VAL A 1 83 ? -16.597 -6.306 15.870 1.00 91.19 83 VAL A C 1
ATOM 631 O O . VAL A 1 83 ? -15.960 -6.672 16.856 1.00 91.19 83 VAL A O 1
ATOM 634 N N . GLY A 1 84 ? -16.522 -6.909 14.685 1.00 86.75 84 GLY A N 1
ATOM 635 C CA . GLY A 1 84 ? -15.465 -7.841 14.297 1.00 86.75 84 GLY A CA 1
ATOM 636 C C . GLY A 1 84 ? -14.323 -7.133 13.569 1.00 86.75 84 GLY A C 1
ATOM 637 O O . GLY A 1 84 ? -14.334 -5.913 13.417 1.00 86.75 84 GLY A O 1
ATOM 638 N N . GLU A 1 85 ? -13.353 -7.905 13.083 1.00 82.31 85 GLU A N 1
ATOM 639 C CA . GLU A 1 85 ? -12.146 -7.407 12.404 1.00 82.31 85 GLU A CA 1
ATOM 640 C C . GLU A 1 85 ? -12.451 -6.390 11.291 1.00 82.31 85 GLU A C 1
ATOM 642 O O . GLU A 1 85 ? -11.920 -5.283 11.302 1.00 82.31 85 GLU A O 1
ATOM 647 N N . ASN A 1 86 ? -13.388 -6.703 10.391 1.00 80.31 86 ASN A N 1
ATOM 648 C CA . ASN A 1 86 ? -13.788 -5.794 9.310 1.00 80.31 86 ASN A CA 1
ATOM 649 C C . ASN A 1 86 ? -14.370 -4.472 9.835 1.00 80.31 86 ASN A C 1
ATOM 651 O O . ASN A 1 86 ? -14.062 -3.403 9.307 1.00 80.31 86 ASN A O 1
ATOM 655 N N . THR A 1 87 ? -15.189 -4.537 10.888 1.00 87.19 87 THR A N 1
ATOM 656 C CA . THR A 1 87 ? -15.772 -3.350 11.521 1.00 87.19 87 THR A CA 1
ATOM 657 C C . THR A 1 87 ? -14.689 -2.526 12.211 1.00 87.19 87 THR A C 1
ATOM 659 O O . THR A 1 87 ? -14.677 -1.310 12.063 1.00 87.19 87 THR A O 1
ATOM 662 N N . TYR A 1 88 ? -13.748 -3.157 12.915 1.00 83.81 88 TYR A N 1
ATOM 663 C CA . TYR A 1 88 ? -12.613 -2.476 13.540 1.00 83.81 88 TYR A CA 1
ATOM 664 C C . TYR A 1 88 ? -11.706 -1.785 12.525 1.00 83.81 88 TYR A C 1
ATOM 666 O O . TYR A 1 88 ? -11.363 -0.617 12.709 1.00 83.81 88 TYR A O 1
ATOM 674 N N . ASN A 1 89 ? -11.368 -2.474 11.437 1.00 79.94 89 ASN A N 1
ATOM 675 C CA . ASN A 1 89 ? -10.567 -1.911 10.356 1.00 79.94 89 ASN A CA 1
ATOM 676 C C . ASN A 1 89 ? -11.262 -0.678 9.765 1.00 79.94 89 ASN A C 1
ATOM 678 O O . ASN A 1 89 ? -10.654 0.381 9.656 1.00 79.94 89 ASN A O 1
ATOM 682 N N . ALA A 1 90 ? -12.567 -0.769 9.493 1.00 78.69 90 ALA A N 1
ATOM 683 C CA . ALA A 1 90 ? -13.342 0.359 8.981 1.00 78.69 90 ALA A CA 1
ATOM 684 C C . ALA A 1 90 ? -13.509 1.500 10.007 1.00 78.69 90 ALA A C 1
ATOM 686 O O . ALA A 1 90 ? -13.552 2.679 9.636 1.00 78.69 90 ALA A O 1
ATOM 687 N N . LEU A 1 91 ? -13.616 1.183 11.302 1.00 82.00 91 LEU A N 1
ATOM 688 C CA . LEU A 1 91 ? -13.647 2.181 12.374 1.00 82.00 91 LEU A CA 1
ATOM 689 C C . LEU A 1 91 ? -12.309 2.927 12.488 1.00 82.00 91 LEU A C 1
ATOM 691 O O . LEU A 1 91 ? -12.309 4.080 12.922 1.00 82.00 91 LEU A O 1
ATOM 695 N N . GLY A 1 92 ? -11.217 2.326 12.010 1.00 72.31 92 GLY A N 1
ATOM 696 C CA . GLY A 1 92 ? -9.871 2.885 12.048 1.00 72.31 92 GLY A CA 1
ATOM 697 C C . GLY A 1 92 ? -9.073 2.403 13.256 1.00 72.31 92 GLY A C 1
ATOM 698 O O . GLY A 1 92 ? -8.457 3.224 13.932 1.00 72.31 92 GLY A O 1
ATOM 699 N N . LYS A 1 93 ? -9.104 1.092 13.552 1.00 54.41 93 LYS A N 1
ATOM 700 C CA . LYS A 1 93 ? -8.177 0.422 14.486 1.00 54.41 93 LYS A CA 1
ATOM 701 C C . LYS A 1 93 ? -6.733 0.703 14.025 1.00 54.41 93 LYS A C 1
ATOM 703 O O . LYS A 1 93 ? -6.190 -0.022 13.199 1.00 54.41 93 LYS A O 1
ATOM 708 N N . GLY A 1 94 ? -6.181 1.806 14.530 1.00 43.34 94 GLY A N 1
ATOM 709 C CA . GLY A 1 94 ? -4.875 2.371 14.183 1.00 43.34 94 GLY A CA 1
ATOM 710 C C . GLY A 1 94 ? -4.529 3.674 14.921 1.00 43.34 94 GLY A C 1
ATOM 711 O O . GLY A 1 94 ? -3.365 3.891 15.214 1.00 43.34 94 GLY A O 1
ATOM 712 N N . GLY A 1 95 ? -5.502 4.493 15.350 1.00 40.09 95 GLY A N 1
ATOM 713 C CA . GLY A 1 95 ? -5.173 5.845 15.830 1.00 40.09 95 GLY A CA 1
ATOM 714 C C . GLY A 1 95 ? -5.846 6.291 17.125 1.00 40.09 95 GLY A C 1
ATOM 715 O O . GLY A 1 95 ? -6.804 7.053 17.067 1.00 40.09 95 GLY A O 1
ATOM 716 N N . VAL A 1 96 ? -5.304 5.883 18.277 1.00 38.38 96 VAL A N 1
ATOM 717 C CA . VAL A 1 96 ? -5.127 6.768 19.451 1.00 38.38 96 VAL A CA 1
ATOM 718 C C . VAL A 1 96 ? -4.002 6.225 20.339 1.00 38.38 96 VAL A C 1
ATOM 720 O O . VAL A 1 96 ? -4.217 5.606 21.375 1.00 38.38 96 VAL A O 1
ATOM 723 N N . VAL A 1 97 ? -2.770 6.503 19.924 1.00 38.28 97 VAL A N 1
ATOM 724 C CA . VAL A 1 97 ? -1.747 7.008 20.842 1.00 38.28 97 VAL A CA 1
ATOM 725 C C . VAL A 1 97 ? -1.236 8.303 20.231 1.00 38.28 97 VAL A C 1
ATOM 727 O O . VAL A 1 97 ? -0.939 8.374 19.042 1.00 38.28 97 VAL A O 1
ATOM 730 N N . GLU A 1 98 ? -1.258 9.357 21.036 1.00 34.75 98 GLU A N 1
ATOM 731 C CA . GLU A 1 98 ? -0.742 10.670 20.684 1.00 34.75 98 GLU A CA 1
ATOM 732 C C . GLU A 1 98 ? 0.713 10.549 20.208 1.00 34.75 98 GLU A C 1
ATOM 734 O O . GLU A 1 98 ? 1.569 10.074 20.952 1.00 34.75 98 GLU A O 1
ATOM 739 N N . GLY A 1 99 ? 0.980 11.007 18.982 1.00 34.69 99 GLY A N 1
ATOM 740 C CA . GLY A 1 99 ? 2.334 11.185 18.457 1.00 34.69 99 GLY A CA 1
ATOM 741 C C . GLY A 1 99 ? 2.727 10.211 17.352 1.00 34.69 99 GLY A C 1
ATOM 742 O O . GLY A 1 99 ? 3.557 9.350 17.585 1.00 34.69 99 GLY A O 1
ATOM 743 N N . GLU A 1 100 ? 2.137 10.369 16.166 1.00 36.72 100 GLU A N 1
ATOM 744 C CA . GLU A 1 100 ? 2.802 10.398 14.850 1.00 36.72 100 GLU A CA 1
ATOM 745 C C . GLU A 1 100 ? 1.720 10.392 13.761 1.00 36.72 100 GLU A C 1
ATOM 747 O O . GLU A 1 100 ? 0.672 9.759 13.886 1.00 36.72 100 GLU A O 1
ATOM 752 N N . SER A 1 101 ? 1.920 11.191 12.720 1.00 42.94 101 SER A N 1
ATOM 753 C CA . SER A 1 101 ? 0.989 11.386 11.612 1.00 42.94 101 SER A CA 1
ATOM 754 C C . SER A 1 101 ? 0.831 10.071 10.837 1.00 42.94 101 SER A C 1
ATOM 756 O O . SER A 1 101 ? 1.606 9.759 9.933 1.00 42.94 101 SER A O 1
ATOM 758 N N . GLU A 1 102 ? -0.156 9.257 11.209 1.00 54.81 102 GLU A N 1
ATOM 759 C CA . GLU A 1 102 ? -0.434 7.999 10.523 1.00 54.81 102 GLU A CA 1
ATOM 760 C C . GLU A 1 102 ? -0.943 8.302 9.104 1.00 54.81 102 GLU A C 1
ATOM 762 O O . GLU A 1 102 ? -1.947 8.995 8.896 1.00 54.81 102 GLU A O 1
ATOM 767 N N . VAL A 1 103 ? -0.216 7.811 8.098 1.00 60.34 103 VAL A N 1
ATOM 768 C CA . VAL A 1 103 ? -0.638 7.873 6.699 1.00 60.34 103 VAL A CA 1
ATOM 769 C C . VAL A 1 103 ? -2.025 7.243 6.585 1.00 60.34 103 VAL A C 1
ATOM 771 O O . VAL A 1 103 ? -2.230 6.106 6.993 1.00 60.34 103 VAL A O 1
ATOM 774 N N . ASN A 1 104 ? -2.987 7.960 5.994 1.00 77.88 104 ASN A N 1
ATOM 775 C CA . ASN A 1 104 ? -4.323 7.410 5.766 1.00 77.88 104 ASN A CA 1
ATOM 776 C C . ASN A 1 104 ? -4.262 6.272 4.725 1.00 77.88 104 ASN A C 1
ATOM 778 O O . ASN A 1 104 ? -4.370 6.498 3.515 1.00 77.88 104 ASN A O 1
ATOM 782 N N . THR A 1 105 ? -4.075 5.050 5.216 1.00 82.69 105 THR A N 1
ATOM 783 C CA . THR A 1 105 ? -3.862 3.823 4.442 1.00 82.69 105 THR A CA 1
ATOM 784 C C . THR A 1 105 ? -4.968 3.557 3.420 1.00 82.69 105 THR A C 1
ATOM 786 O O . THR A 1 105 ? -4.685 3.168 2.284 1.00 82.69 105 THR A O 1
ATOM 789 N N . ASP A 1 106 ? -6.225 3.852 3.754 1.00 78.81 106 ASP A N 1
ATOM 790 C CA . ASP A 1 106 ? -7.357 3.658 2.842 1.00 78.81 106 ASP A CA 1
ATOM 791 C C . ASP A 1 106 ? -7.252 4.524 1.580 1.00 78.81 106 ASP A C 1
ATOM 793 O O . ASP A 1 106 ? -7.563 4.068 0.470 1.00 78.81 106 ASP A O 1
ATOM 797 N N . LYS A 1 107 ? -6.776 5.770 1.722 1.00 83.25 107 LYS A N 1
ATOM 798 C CA . LYS A 1 107 ? -6.527 6.661 0.579 1.00 83.25 107 LYS A CA 1
ATOM 799 C C . LYS A 1 107 ? -5.384 6.145 -0.285 1.00 83.25 107 LYS A C 1
ATOM 801 O O . LYS A 1 107 ? -5.515 6.154 -1.512 1.00 83.25 107 LYS A O 1
ATOM 806 N N . VAL A 1 108 ? -4.301 5.669 0.334 1.00 91.38 108 VAL A N 1
ATOM 807 C CA . VAL A 1 108 ? -3.153 5.070 -0.368 1.00 91.38 108 VAL A CA 1
ATOM 808 C C . VAL A 1 108 ? -3.616 3.877 -1.200 1.00 91.38 108 VAL A C 1
ATOM 810 O O . VAL A 1 108 ? -3.366 3.824 -2.404 1.00 91.38 108 VAL A O 1
ATOM 813 N N . ILE A 1 109 ? -4.367 2.953 -0.603 1.00 87.88 109 ILE A N 1
ATOM 814 C CA . ILE A 1 109 ? -4.835 1.737 -1.278 1.00 87.88 109 ILE A CA 1
ATOM 815 C C . ILE A 1 109 ? -5.855 2.048 -2.368 1.00 87.88 109 ILE A C 1
ATOM 817 O O . ILE A 1 109 ? -5.780 1.470 -3.456 1.00 87.88 109 ILE A O 1
ATOM 821 N N . SER A 1 110 ? -6.790 2.965 -2.118 1.00 83.44 110 SER A N 1
ATOM 822 C CA . SER A 1 110 ? -7.760 3.386 -3.135 1.00 83.44 110 SER A CA 1
ATOM 823 C C . SER A 1 110 ? -7.060 4.012 -4.340 1.00 83.44 110 SER A C 1
ATOM 825 O O . SER A 1 110 ? -7.350 3.651 -5.483 1.00 83.44 110 SER A O 1
ATOM 827 N N . LYS A 1 111 ? -6.077 4.894 -4.105 1.00 95.62 111 LYS A N 1
ATOM 828 C CA . LYS A 1 111 ? -5.270 5.493 -5.174 1.00 95.62 111 LYS A CA 1
ATOM 829 C C . LYS A 1 111 ? -4.459 4.435 -5.921 1.00 95.62 111 LYS A C 1
ATOM 831 O O . LYS A 1 111 ? -4.510 4.403 -7.147 1.00 95.62 111 LYS A O 1
ATOM 836 N N . ALA A 1 112 ? -3.785 3.541 -5.206 1.00 97.00 112 ALA A N 1
ATOM 837 C CA . ALA A 1 112 ? -3.035 2.427 -5.775 1.00 97.00 112 ALA A CA 1
ATOM 838 C C . ALA A 1 112 ? -3.901 1.576 -6.721 1.00 97.00 112 ALA A C 1
ATOM 840 O O . ALA A 1 112 ? -3.572 1.394 -7.893 1.00 97.00 112 ALA A O 1
ATOM 841 N N . LYS A 1 113 ? -5.064 1.115 -6.244 1.00 90.38 113 LYS A N 1
ATOM 842 C CA . LYS A 1 113 ? -5.999 0.303 -7.037 1.00 90.38 113 LYS A CA 1
ATOM 843 C C . LYS A 1 113 ? -6.560 1.056 -8.243 1.00 90.38 113 LYS A C 1
ATOM 845 O O . LYS A 1 113 ? -6.769 0.431 -9.278 1.00 90.38 113 LYS A O 1
ATOM 850 N N . SER A 1 114 ? -6.758 2.375 -8.156 1.00 95.06 114 SER A N 1
ATOM 851 C CA . SER A 1 114 ? -7.256 3.174 -9.289 1.00 95.06 114 SER A CA 1
ATOM 852 C C . SER A 1 114 ? -6.314 3.194 -10.501 1.00 95.06 114 SER A C 1
ATOM 854 O O . SER A 1 114 ? -6.746 3.508 -11.605 1.00 95.06 114 SER A O 1
ATOM 856 N N . LEU A 1 115 ? -5.041 2.833 -10.306 1.00 97.62 115 LEU A N 1
ATOM 857 C CA . LEU A 1 115 ? -4.008 2.814 -11.344 1.00 97.62 115 LEU A CA 1
ATOM 858 C C . LEU A 1 115 ? -3.793 1.421 -11.954 1.00 97.62 115 LEU A C 1
ATOM 860 O O . LEU A 1 115 ? -2.862 1.249 -12.745 1.00 97.62 115 LEU A O 1
ATOM 864 N N . MET A 1 116 ? -4.620 0.430 -11.598 1.00 97.50 116 MET A N 1
ATOM 865 C CA . MET A 1 116 ? -4.535 -0.938 -12.117 1.00 97.50 116 MET A CA 1
ATOM 866 C C . MET A 1 116 ? -4.453 -0.966 -13.647 1.0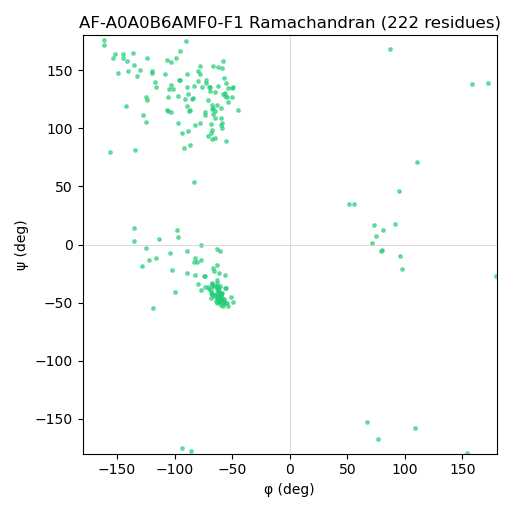0 97.50 116 MET A C 1
ATOM 868 O O . MET A 1 116 ? -5.203 -0.276 -14.332 1.00 97.50 116 MET A O 1
ATOM 872 N N . GLY A 1 117 ? -3.551 -1.780 -14.190 1.00 97.12 117 GLY A N 1
ATOM 873 C CA . GLY A 1 117 ? -3.348 -1.923 -15.631 1.00 97.12 117 GLY A CA 1
ATOM 874 C C . GLY A 1 117 ? -2.504 -0.825 -16.282 1.00 97.12 117 GLY A C 1
ATOM 875 O O . GLY A 1 117 ? -2.184 -0.953 -17.462 1.00 97.12 117 GLY A O 1
ATOM 876 N N . THR A 1 118 ? -2.090 0.222 -15.554 1.00 98.31 118 THR A N 1
ATOM 877 C CA . THR A 1 118 ? -1.176 1.234 -16.113 1.00 98.31 118 THR A CA 1
ATOM 878 C C . THR A 1 118 ? 0.119 0.561 -16.586 1.00 98.31 118 THR A C 1
ATOM 880 O O . THR A 1 118 ? 0.714 -0.184 -15.801 1.00 98.31 118 THR A O 1
ATOM 883 N N . PRO A 1 119 ? 0.588 0.797 -17.828 1.00 98.44 119 PRO A N 1
ATOM 884 C CA . PRO A 1 119 ? 1.762 0.118 -18.364 1.00 98.44 119 PRO A CA 1
ATOM 885 C C . PRO A 1 119 ? 3.028 0.344 -17.538 1.00 98.44 119 PRO A C 1
ATOM 887 O O . PRO A 1 119 ? 3.215 1.390 -16.914 1.00 98.44 119 PRO A O 1
ATOM 890 N N . TYR A 1 120 ? 3.941 -0.622 -17.586 1.00 98.38 120 TYR A N 1
ATOM 891 C CA . TYR A 1 120 ? 5.276 -0.409 -17.048 1.00 98.38 120 TYR A CA 1
ATOM 892 C C . TYR A 1 120 ? 6.111 0.443 -18.003 1.00 98.38 120 TYR A C 1
ATOM 894 O O . TYR A 1 120 ? 6.142 0.198 -19.210 1.00 98.38 120 TYR A O 1
ATOM 902 N N . LYS A 1 121 ? 6.835 1.416 -17.455 1.00 98.38 121 LYS A N 1
ATOM 903 C CA . LYS A 1 121 ? 7.814 2.227 -18.177 1.00 98.38 121 LYS A CA 1
ATOM 904 C C . LYS A 1 121 ? 8.999 2.494 -17.265 1.00 98.38 121 LYS A C 1
ATOM 906 O O . LYS A 1 121 ? 8.841 3.145 -16.239 1.00 98.38 121 LYS A O 1
ATOM 911 N N . TRP A 1 122 ? 10.188 2.041 -17.659 1.00 96.81 122 TRP A N 1
ATOM 912 C CA . TRP A 1 122 ? 11.416 2.325 -16.914 1.00 96.81 122 TRP A CA 1
ATOM 913 C C . TRP A 1 122 ? 11.606 3.837 -16.743 1.00 96.81 122 TRP A C 1
ATOM 915 O O . TRP A 1 122 ? 11.525 4.586 -17.720 1.00 96.81 122 TRP A O 1
ATOM 925 N N . GLY A 1 123 ? 11.826 4.298 -15.512 1.00 96.69 123 GLY A N 1
ATOM 926 C CA . GLY A 1 123 ? 11.924 5.722 -15.203 1.00 96.69 123 GLY A CA 1
ATOM 927 C C . GLY A 1 123 ? 10.573 6.447 -15.094 1.00 96.69 123 GLY A C 1
ATOM 928 O O . GLY A 1 123 ? 10.553 7.626 -14.743 1.00 96.69 123 GLY A O 1
ATOM 929 N N . GLY A 1 124 ? 9.455 5.777 -15.386 1.00 98.00 124 GLY A N 1
ATOM 930 C CA . GLY A 1 124 ? 8.122 6.367 -15.455 1.00 98.00 124 GLY A CA 1
ATOM 931 C C . GLY A 1 124 ? 7.539 6.731 -14.090 1.00 98.00 124 GLY A C 1
ATOM 932 O O . GLY A 1 124 ? 7.651 5.969 -13.131 1.00 98.00 124 GLY A O 1
ATOM 933 N N . THR A 1 125 ? 6.892 7.894 -14.016 1.00 97.94 125 THR A N 1
ATOM 934 C CA . THR A 1 125 ? 6.348 8.491 -12.781 1.00 97.94 125 THR A CA 1
ATOM 935 C C . THR A 1 125 ? 4.930 9.045 -12.961 1.00 97.94 125 THR A C 1
ATOM 937 O O . THR A 1 125 ? 4.454 9.812 -12.130 1.00 97.94 125 THR A O 1
ATOM 940 N N . THR A 1 126 ? 4.240 8.693 -14.053 1.00 97.69 126 THR A N 1
ATOM 941 C CA . THR A 1 126 ? 2.898 9.214 -14.367 1.00 97.69 126 THR A CA 1
ATOM 942 C C . THR A 1 126 ? 1.962 8.105 -14.853 1.00 97.69 126 THR A C 1
ATOM 944 O O . THR A 1 126 ? 2.441 7.062 -15.296 1.00 97.69 126 THR A O 1
ATOM 947 N N . PRO A 1 127 ? 0.633 8.326 -14.887 1.00 97.56 127 PRO A N 1
ATOM 948 C CA . PRO A 1 127 ? -0.325 7.347 -15.415 1.00 97.56 127 PRO A CA 1
ATOM 949 C C . PRO A 1 127 ? -0.146 6.959 -16.896 1.00 97.56 127 PRO A C 1
ATOM 951 O O . PRO A 1 127 ? -0.832 6.068 -17.381 1.00 97.56 127 PRO A O 1
ATOM 954 N N . SER A 1 128 ? 0.772 7.596 -17.634 1.00 97.44 128 SER A N 1
ATOM 955 C CA . SER A 1 128 ? 1.181 7.133 -18.973 1.00 97.44 128 SER A CA 1
ATOM 956 C C . SER A 1 128 ? 2.132 5.928 -18.936 1.00 97.44 128 SER A C 1
ATOM 958 O O . SER A 1 128 ? 2.372 5.287 -19.958 1.00 97.44 128 SER A O 1
ATOM 960 N N . GLY A 1 129 ? 2.687 5.629 -17.763 1.00 97.62 129 GLY A N 1
ATOM 961 C CA . GLY A 1 129 ? 3.521 4.474 -17.496 1.00 97.62 129 GLY A CA 1
ATOM 962 C C . GLY A 1 129 ? 4.399 4.694 -16.267 1.00 97.62 129 GLY A C 1
ATOM 963 O O . GLY A 1 129 ? 5.002 5.761 -16.108 1.00 97.62 129 GLY A O 1
ATOM 964 N N . PHE A 1 130 ? 4.510 3.667 -15.429 1.00 98.69 130 PHE A N 1
ATOM 965 C CA . PHE A 1 130 ? 5.272 3.718 -14.182 1.00 98.69 130 PHE A CA 1
ATOM 966 C C . PHE A 1 130 ? 6.405 2.693 -14.144 1.00 98.69 130 PHE A C 1
ATOM 968 O O . PHE A 1 130 ? 6.255 1.589 -14.665 1.00 98.69 130 PHE A O 1
ATOM 975 N N . ASP A 1 131 ? 7.500 3.011 -13.451 1.00 98.12 131 ASP A N 1
ATOM 976 C CA . ASP A 1 131 ? 8.325 1.974 -12.823 1.00 98.12 131 ASP A CA 1
ATOM 977 C C . ASP A 1 131 ? 7.854 1.694 -11.387 1.00 98.12 131 ASP A C 1
ATOM 979 O O . ASP A 1 131 ? 6.931 2.339 -10.888 1.00 98.12 131 ASP A O 1
ATOM 983 N N . CYS A 1 132 ? 8.455 0.706 -10.720 1.00 96.75 132 CYS A N 1
ATOM 984 C CA . CYS A 1 132 ? 8.040 0.290 -9.379 1.00 96.75 132 CYS A CA 1
ATOM 985 C C . CYS A 1 132 ? 8.066 1.451 -8.373 1.00 96.75 132 CYS A C 1
ATOM 987 O O . CYS A 1 132 ? 7.068 1.710 -7.711 1.00 96.75 132 CYS A O 1
ATOM 989 N N . SER A 1 133 ? 9.168 2.190 -8.297 1.00 98.00 133 SER A N 1
ATOM 990 C CA . SER A 1 133 ? 9.325 3.328 -7.386 1.00 98.00 133 SER A CA 1
ATOM 991 C C . SER A 1 133 ? 8.533 4.573 -7.799 1.00 98.00 133 SER A C 1
ATOM 993 O O . SER A 1 133 ? 7.985 5.255 -6.939 1.00 98.00 133 SER A O 1
ATOM 995 N N . GLY A 1 134 ? 8.422 4.861 -9.097 1.00 98.38 134 GLY A N 1
ATOM 996 C CA . GLY A 1 134 ? 7.648 5.986 -9.617 1.00 98.38 134 GLY A CA 1
ATOM 997 C C . GLY A 1 134 ? 6.148 5.802 -9.404 1.00 98.38 134 GLY A C 1
ATOM 998 O O . GLY A 1 134 ? 5.444 6.769 -9.125 1.00 98.38 134 GLY A O 1
ATOM 999 N N . TYR A 1 135 ? 5.669 4.556 -9.454 1.00 98.75 135 TYR A N 1
ATOM 1000 C CA . TYR A 1 135 ? 4.319 4.194 -9.035 1.00 98.75 135 TYR A CA 1
ATOM 1001 C C . TYR A 1 135 ? 4.083 4.500 -7.551 1.00 98.75 135 TYR A C 1
ATOM 1003 O O . TYR A 1 135 ? 3.107 5.166 -7.213 1.00 98.75 135 TYR A O 1
ATOM 1011 N N . LEU A 1 136 ? 4.988 4.063 -6.666 1.00 98.31 136 LEU A N 1
ATOM 1012 C CA . LEU A 1 136 ? 4.869 4.326 -5.229 1.00 98.31 136 LEU A CA 1
ATOM 1013 C C . LEU A 1 136 ? 4.896 5.830 -4.928 1.00 98.31 136 LEU A C 1
ATOM 1015 O O . LEU A 1 136 ? 4.031 6.312 -4.200 1.00 98.31 136 LEU A O 1
ATOM 1019 N N . GLN A 1 137 ? 5.821 6.580 -5.540 1.00 97.88 137 GLN A N 1
ATOM 1020 C CA . GLN A 1 137 ? 5.890 8.038 -5.394 1.00 97.88 137 GLN A CA 1
ATOM 1021 C C . GLN A 1 137 ? 4.570 8.706 -5.749 1.00 97.88 137 GLN A C 1
ATOM 1023 O O . GLN A 1 137 ? 4.045 9.497 -4.968 1.00 97.88 137 GLN A O 1
ATOM 1028 N N . TYR A 1 138 ? 4.019 8.356 -6.909 1.00 98.06 138 TYR A N 1
ATOM 1029 C CA . TYR A 1 138 ? 2.765 8.923 -7.373 1.00 98.06 138 TYR A CA 1
ATOM 1030 C C . TYR A 1 138 ? 1.610 8.590 -6.423 1.00 98.06 138 TYR A C 1
ATOM 1032 O O . TYR A 1 138 ? 0.835 9.472 -6.064 1.00 98.06 138 TYR A O 1
ATOM 1040 N N . VAL A 1 139 ? 1.504 7.337 -5.968 1.00 97.75 139 VAL A N 1
ATOM 1041 C CA . VAL A 1 139 ? 0.440 6.931 -5.042 1.00 97.75 139 VAL A CA 1
ATOM 1042 C C . VAL A 1 139 ? 0.508 7.725 -3.740 1.00 97.75 139 VAL A C 1
ATOM 1044 O O . VAL A 1 139 ? -0.509 8.294 -3.346 1.00 97.75 139 VAL A O 1
ATOM 1047 N N . TYR A 1 140 ? 1.666 7.789 -3.080 1.00 95.50 140 TYR A N 1
ATOM 1048 C CA . TYR A 1 140 ? 1.799 8.493 -1.799 1.00 95.50 140 TYR A CA 1
ATOM 1049 C C . TYR A 1 140 ? 1.572 9.999 -1.956 1.00 95.50 140 TYR A C 1
ATOM 1051 O O . TYR A 1 140 ? 0.795 10.584 -1.195 1.00 95.50 140 TYR A O 1
ATOM 1059 N N . LYS A 1 141 ? 2.138 10.610 -3.002 1.00 94.44 141 LYS A N 1
ATOM 1060 C CA . LYS A 1 141 ? 1.963 12.039 -3.263 1.00 94.44 141 LYS A CA 1
ATOM 1061 C C . LYS A 1 141 ? 0.501 12.409 -3.498 1.00 94.44 141 LYS A C 1
ATOM 1063 O O . LYS A 1 141 ? -0.011 13.331 -2.872 1.00 94.44 141 LYS A O 1
ATOM 1068 N N . GLU A 1 142 ? -0.189 11.662 -4.354 1.00 93.62 142 GLU A N 1
ATOM 1069 C CA . GLU A 1 142 ? -1.547 11.993 -4.806 1.00 93.62 142 GLU A CA 1
ATOM 1070 C C . GLU A 1 142 ? -2.654 11.550 -3.843 1.00 93.62 142 GLU A C 1
ATOM 1072 O O . GLU A 1 142 ? -3.809 11.943 -4.008 1.00 93.62 142 GLU A O 1
ATOM 1077 N N . SER A 1 143 ? -2.351 10.677 -2.881 1.00 88.75 143 SER A N 1
ATOM 1078 C CA . SER A 1 143 ? -3.341 10.196 -1.907 1.00 88.75 143 SER A CA 1
ATOM 1079 C C . SER A 1 143 ? -3.248 10.903 -0.562 1.00 88.75 143 SER A C 1
ATOM 1081 O O . SER A 1 143 ? -4.280 11.219 0.035 1.00 88.75 143 SER A O 1
ATOM 1083 N N . VAL A 1 144 ? -2.025 11.142 -0.087 1.00 87.81 144 VAL A N 1
ATOM 1084 C CA . VAL A 1 144 ?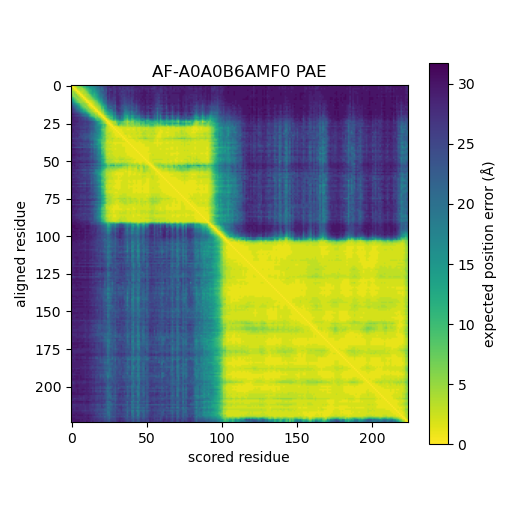 -1.756 11.614 1.277 1.00 87.81 144 VAL A CA 1
ATOM 1085 C C . VAL A 1 144 ? -0.725 12.741 1.335 1.00 87.81 144 VAL A C 1
ATOM 1087 O O . VAL A 1 144 ? -0.398 13.199 2.420 1.00 87.81 144 VAL A O 1
ATOM 1090 N N . GLY A 1 145 ? -0.231 13.224 0.191 1.00 88.19 145 GLY A N 1
ATOM 1091 C CA . GLY A 1 145 ? 0.693 14.358 0.135 1.00 88.19 145 GLY A CA 1
ATOM 1092 C C . GLY A 1 145 ? 2.128 14.042 0.563 1.00 88.19 145 GLY A C 1
ATOM 1093 O O . GLY A 1 145 ? 2.935 14.964 0.641 1.00 88.19 145 GLY A O 1
ATOM 1094 N N . VAL A 1 146 ? 2.458 12.769 0.804 1.00 89.50 146 VAL A N 1
ATOM 1095 C CA . VAL A 1 146 ? 3.781 12.341 1.278 1.00 89.50 146 VAL A CA 1
ATOM 1096 C C . VAL A 1 146 ? 4.741 12.177 0.105 1.00 89.50 146 VAL A C 1
ATOM 1098 O O . VAL A 1 146 ? 4.467 11.440 -0.844 1.00 89.50 146 VAL A O 1
ATOM 1101 N N . ASP A 1 147 ? 5.889 12.843 0.192 1.00 91.00 147 ASP A N 1
ATOM 1102 C CA . ASP A 1 147 ? 6.997 12.675 -0.741 1.00 91.00 147 ASP A CA 1
ATOM 1103 C C . ASP A 1 147 ? 7.898 11.529 -0.269 1.00 91.00 147 ASP A C 1
ATOM 1105 O O . ASP A 1 147 ? 8.536 11.617 0.778 1.00 91.00 147 ASP A O 1
ATOM 1109 N N . ILE A 1 148 ? 7.971 10.453 -1.055 1.00 92.88 148 ILE A N 1
ATOM 1110 C CA . ILE A 1 148 ? 8.919 9.356 -0.818 1.00 92.88 148 ILE A CA 1
ATOM 1111 C C . ILE A 1 148 ? 10.103 9.445 -1.797 1.00 92.88 148 ILE A C 1
ATOM 1113 O O . ILE A 1 148 ? 9.961 10.039 -2.873 1.00 92.88 148 ILE A O 1
ATOM 1117 N N . PRO A 1 149 ? 11.271 8.857 -1.477 1.00 95.94 149 PRO A N 1
ATOM 1118 C CA . PRO A 1 149 ? 12.428 8.872 -2.370 1.00 95.94 149 PRO A CA 1
ATOM 1119 C C . PRO A 1 149 ? 12.164 8.253 -3.753 1.00 95.94 149 PRO A C 1
ATOM 1121 O O . PRO A 1 149 ? 11.264 7.437 -3.936 1.00 95.94 149 PRO A O 1
ATOM 1124 N N . ARG A 1 150 ? 12.975 8.628 -4.752 1.00 96.19 150 ARG A N 1
ATOM 1125 C CA . ARG A 1 150 ? 12.778 8.196 -6.149 1.00 96.19 150 ARG A CA 1
ATOM 1126 C C . ARG A 1 150 ? 13.174 6.746 -6.409 1.00 96.19 150 ARG A C 1
ATOM 1128 O O . ARG A 1 150 ? 12.669 6.160 -7.364 1.00 96.19 150 ARG A O 1
ATOM 1135 N N . THR A 1 151 ? 14.100 6.186 -5.638 1.00 96.94 151 THR A N 1
ATOM 1136 C CA . THR A 1 151 ? 14.629 4.838 -5.875 1.00 96.94 151 THR A CA 1
ATOM 1137 C C . THR A 1 151 ? 14.114 3.865 -4.821 1.00 96.94 151 THR A C 1
ATOM 1139 O O . THR A 1 151 ? 13.931 4.234 -3.665 1.00 96.94 151 THR A O 1
ATOM 1142 N N . VAL A 1 152 ? 13.903 2.601 -5.204 1.00 97.50 152 VAL A N 1
ATOM 1143 C CA . VAL A 1 152 ? 13.478 1.542 -4.265 1.00 97.50 152 VAL A CA 1
ATOM 1144 C C . VAL A 1 152 ? 14.451 1.405 -3.091 1.00 97.50 152 VAL A C 1
ATOM 1146 O O . VAL A 1 152 ? 14.030 1.191 -1.959 1.00 97.50 152 VAL A O 1
ATOM 1149 N N . GLU A 1 153 ? 15.745 1.560 -3.356 1.00 97.12 153 GLU A N 1
ATOM 1150 C CA . GLU A 1 153 ? 16.795 1.474 -2.347 1.00 97.12 153 GLU A CA 1
ATOM 1151 C C . GLU A 1 153 ? 16.705 2.605 -1.316 1.00 97.12 153 GLU A C 1
ATOM 1153 O O . GLU A 1 153 ? 16.798 2.346 -0.117 1.00 97.12 153 GLU A O 1
ATOM 1158 N N . ASP A 1 154 ? 16.474 3.840 -1.762 1.00 97.06 154 ASP A N 1
ATOM 1159 C CA . ASP A 1 154 ? 16.339 4.981 -0.856 1.00 97.06 154 ASP A CA 1
ATOM 1160 C C . ASP A 1 154 ? 15.038 4.908 -0.054 1.00 97.06 154 ASP A C 1
ATOM 1162 O O . ASP A 1 154 ? 15.058 5.174 1.144 1.00 97.06 154 ASP A O 1
ATOM 1166 N N . ILE A 1 155 ? 13.933 4.467 -0.673 1.00 96.44 155 ILE A N 1
ATOM 1167 C CA . ILE A 1 155 ? 12.669 4.213 0.039 1.00 96.44 155 ILE A CA 1
ATOM 1168 C C . ILE A 1 155 ? 12.889 3.151 1.129 1.00 96.44 155 ILE A C 1
ATOM 1170 O O . ILE A 1 155 ? 12.430 3.307 2.260 1.00 96.44 155 ILE A O 1
ATOM 1174 N N . TYR A 1 156 ? 13.618 2.075 0.813 1.00 96.75 156 TYR A N 1
ATOM 1175 C CA . TYR A 1 156 ? 13.922 1.024 1.783 1.00 96.75 156 TYR A CA 1
ATOM 1176 C C . TYR A 1 156 ? 14.757 1.545 2.960 1.00 96.75 156 TYR A C 1
ATOM 1178 O O . TYR A 1 156 ? 14.533 1.148 4.103 1.00 96.75 156 TYR A O 1
ATOM 1186 N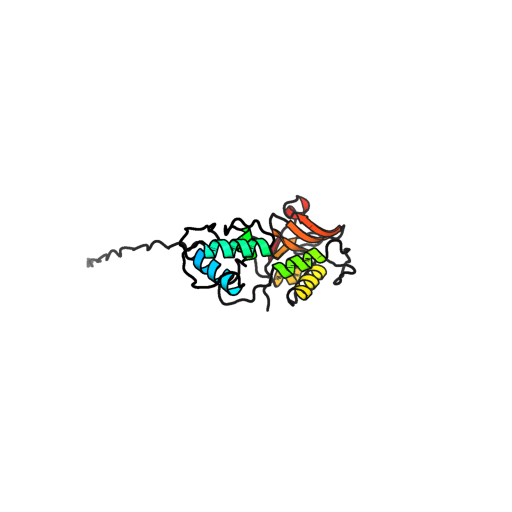 N . LYS A 1 157 ? 15.717 2.439 2.703 1.00 94.69 157 LYS A N 1
ATOM 1187 C CA . LYS A 1 157 ? 16.552 3.053 3.746 1.00 94.69 157 LYS A CA 1
ATOM 1188 C C . LYS A 1 157 ? 15.779 4.053 4.607 1.00 94.69 157 LYS A C 1
ATOM 1190 O O . LYS A 1 157 ? 16.056 4.126 5.798 1.00 94.69 157 LYS A O 1
ATOM 1195 N N . SER A 1 158 ? 14.847 4.810 4.022 1.00 91.31 158 SER A N 1
ATOM 1196 C CA . SER A 1 158 ? 14.106 5.860 4.732 1.00 91.31 158 SER A CA 1
ATOM 1197 C C . SER A 1 158 ? 12.924 5.342 5.547 1.00 91.31 158 SER A C 1
ATOM 1199 O O . SER A 1 158 ? 12.511 6.010 6.486 1.00 91.31 158 SER A O 1
ATOM 1201 N N . GLY A 1 159 ? 12.342 4.201 5.171 1.00 89.12 159 GLY A N 1
ATOM 1202 C CA . GLY A 1 159 ? 11.186 3.641 5.868 1.00 89.12 159 GLY A CA 1
ATOM 1203 C C . GLY A 1 159 ? 11.542 2.929 7.177 1.00 89.12 159 GLY A C 1
ATOM 1204 O O . GLY A 1 159 ? 12.635 2.367 7.336 1.00 89.12 159 GLY A O 1
ATOM 1205 N N . GLU A 1 160 ? 10.575 2.886 8.088 1.00 91.81 160 GLU A N 1
ATOM 1206 C CA . GLU A 1 160 ? 10.682 2.185 9.368 1.00 91.81 160 GLU A CA 1
ATOM 1207 C C . GLU A 1 160 ? 10.617 0.673 9.170 1.00 91.81 160 GLU A C 1
ATOM 1209 O O . GLU A 1 160 ? 9.869 0.183 8.328 1.00 91.81 160 GLU A O 1
ATOM 1214 N N . ASN A 1 161 ? 11.406 -0.087 9.930 1.00 89.31 161 ASN A N 1
ATOM 1215 C CA . ASN A 1 161 ? 11.427 -1.545 9.807 1.00 89.31 161 ASN A CA 1
ATOM 1216 C C . ASN A 1 161 ? 10.127 -2.171 10.315 1.00 89.31 161 ASN A C 1
ATOM 1218 O O . ASN A 1 161 ? 9.718 -1.911 11.442 1.00 89.31 161 ASN A O 1
ATOM 1222 N N . VAL A 1 162 ? 9.561 -3.083 9.524 1.00 88.19 162 VAL A N 1
ATOM 1223 C CA . VAL A 1 162 ? 8.389 -3.873 9.911 1.00 88.19 162 VAL A CA 1
ATOM 1224 C C . VAL A 1 162 ? 8.715 -5.361 9.792 1.00 88.19 162 VAL A C 1
ATOM 1226 O O . VAL A 1 162 ? 9.130 -5.834 8.733 1.00 88.19 162 VAL A O 1
ATOM 1229 N N . SER A 1 163 ? 8.538 -6.107 10.885 1.00 88.19 163 SER A N 1
ATOM 1230 C CA . SER A 1 163 ? 8.739 -7.563 10.917 1.00 88.19 163 SER A CA 1
ATOM 1231 C C . SER A 1 163 ? 7.570 -8.325 10.287 1.00 88.19 163 SER A C 1
ATOM 1233 O O . SER A 1 163 ? 7.788 -9.297 9.564 1.00 88.19 163 SER A O 1
ATOM 1235 N N . GLU A 1 164 ? 6.342 -7.864 10.526 1.00 85.38 164 GLU A N 1
ATOM 1236 C CA . GLU A 1 164 ? 5.110 -8.429 9.980 1.00 85.38 164 GLU A CA 1
ATOM 1237 C C . GLU A 1 164 ? 4.321 -7.340 9.238 1.00 85.38 164 GLU A C 1
ATOM 1239 O O . GLU A 1 164 ? 3.768 -6.449 9.883 1.00 85.38 164 GLU A O 1
ATOM 1244 N N . PRO A 1 165 ? 4.309 -7.352 7.889 1.00 86.81 165 PRO A N 1
ATOM 1245 C CA . PRO A 1 165 ? 3.697 -6.278 7.120 1.00 86.81 165 PRO A CA 1
ATOM 1246 C C . PRO A 1 165 ? 2.190 -6.222 7.356 1.00 86.81 165 PRO A C 1
ATOM 1248 O O . PRO A 1 165 ? 1.487 -7.226 7.218 1.00 86.81 165 PRO A O 1
ATOM 1251 N N . GLN A 1 166 ? 1.698 -5.022 7.634 1.00 86.75 166 GLN A N 1
ATOM 1252 C CA . GLN A 1 166 ? 0.284 -4.692 7.686 1.00 86.75 166 GLN A CA 1
ATOM 1253 C C . GLN A 1 166 ? -0.149 -4.040 6.374 1.00 86.75 166 GLN A C 1
ATOM 1255 O O . GLN A 1 166 ? 0.661 -3.583 5.564 1.00 86.75 166 GLN A O 1
ATOM 1260 N N . VAL A 1 167 ? -1.454 -4.060 6.121 1.00 85.50 167 VAL A N 1
ATOM 1261 C CA . VAL A 1 167 ? -2.061 -3.405 4.960 1.00 85.50 167 VAL A CA 1
ATOM 1262 C C . VAL A 1 167 ? -1.567 -1.953 4.880 1.00 85.50 167 VAL A C 1
ATOM 1264 O O . VAL A 1 167 ? -1.643 -1.230 5.865 1.00 85.50 167 VAL A O 1
ATOM 1267 N N . GLY A 1 168 ? -1.036 -1.540 3.724 1.00 87.00 168 GLY A N 1
ATOM 1268 C CA . GLY A 1 168 ? -0.436 -0.213 3.525 1.00 87.00 168 GLY A CA 1
ATOM 1269 C C . GLY A 1 168 ? 1.089 -0.155 3.649 1.00 87.00 168 GLY A C 1
ATOM 1270 O O . GLY A 1 168 ? 1.693 0.738 3.055 1.00 87.00 168 GLY A O 1
ATOM 1271 N N . ASP A 1 169 ? 1.725 -1.118 4.321 1.00 95.44 169 ASP A N 1
ATOM 1272 C CA . ASP A 1 169 ? 3.187 -1.196 4.366 1.00 95.44 169 ASP A CA 1
ATOM 1273 C C . ASP A 1 169 ? 3.766 -1.513 2.982 1.00 95.44 169 ASP A C 1
ATOM 1275 O O . ASP A 1 169 ? 3.133 -2.144 2.129 1.00 95.44 169 ASP A O 1
ATOM 1279 N N . LEU A 1 170 ? 5.007 -1.101 2.751 1.00 97.81 170 LEU A N 1
ATOM 1280 C CA . LEU A 1 170 ? 5.737 -1.432 1.538 1.00 97.81 170 LEU A CA 1
ATOM 1281 C C . LEU A 1 170 ? 6.479 -2.752 1.717 1.00 97.81 170 LEU A C 1
ATOM 1283 O O . LEU A 1 170 ? 7.235 -2.921 2.668 1.00 97.81 170 LEU A O 1
ATOM 1287 N N . VAL A 1 171 ? 6.309 -3.674 0.777 1.00 98.38 171 VAL A N 1
ATOM 1288 C CA . VAL A 1 171 ? 7.066 -4.931 0.700 1.00 98.38 171 VAL A CA 1
ATOM 1289 C C . VAL A 1 171 ? 8.135 -4.829 -0.379 1.00 98.38 171 VAL A C 1
ATOM 1291 O O . VAL A 1 171 ? 7.870 -4.318 -1.468 1.00 98.38 171 VAL A O 1
ATOM 1294 N N . PHE A 1 172 ? 9.337 -5.320 -0.081 1.00 98.50 172 PHE A N 1
ATOM 1295 C CA . PHE A 1 172 ? 10.528 -5.148 -0.910 1.00 98.50 172 PHE A CA 1
ATOM 1296 C C . PHE A 1 172 ? 11.093 -6.480 -1.372 1.00 98.50 172 PHE A C 1
ATOM 1298 O O . PHE A 1 172 ? 11.040 -7.489 -0.660 1.00 98.50 172 PHE A O 1
ATOM 1305 N N . PHE A 1 173 ? 11.669 -6.455 -2.573 1.00 98.50 173 PHE A N 1
ATOM 1306 C CA . PHE A 1 173 ? 12.190 -7.636 -3.234 1.00 98.50 173 PHE A CA 1
ATOM 1307 C C . PHE A 1 173 ? 13.511 -7.375 -3.965 1.00 98.50 173 PHE A C 1
ATOM 1309 O O . PHE A 1 173 ? 13.736 -6.293 -4.518 1.00 98.50 173 PHE A O 1
ATOM 1316 N N . GLU A 1 174 ? 14.338 -8.413 -4.032 1.00 98.19 174 GLU A N 1
ATOM 1317 C CA . GLU A 1 174 ? 15.543 -8.499 -4.853 1.00 98.19 174 GLU A CA 1
ATOM 1318 C C . GLU A 1 174 ? 15.225 -9.246 -6.162 1.00 98.19 174 GLU A C 1
ATOM 1320 O O . GLU A 1 174 ? 15.017 -10.455 -6.176 1.00 98.19 174 GLU A O 1
ATOM 1325 N N . THR A 1 175 ? 15.100 -8.525 -7.280 1.00 96.69 175 THR A N 1
ATOM 1326 C CA . THR A 1 175 ? 14.600 -9.065 -8.559 1.00 96.69 175 THR A CA 1
ATOM 1327 C C . THR A 1 175 ? 15.613 -8.989 -9.700 1.00 96.69 175 THR A C 1
ATOM 1329 O O . THR A 1 175 ? 15.867 -10.012 -10.332 1.00 96.69 175 THR A O 1
ATOM 1332 N N . TYR A 1 176 ? 16.164 -7.806 -9.994 1.00 93.56 176 TYR A N 1
ATOM 1333 C CA . TYR A 1 176 ? 17.026 -7.571 -11.166 1.00 93.56 176 TYR A CA 1
ATOM 1334 C C . TYR A 1 176 ? 18.428 -7.045 -10.830 1.00 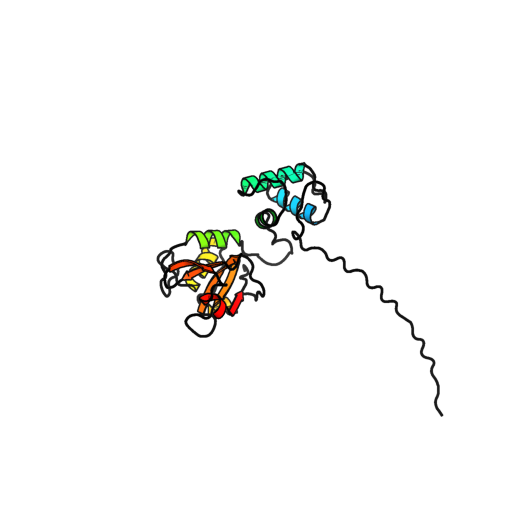93.56 176 TYR A C 1
ATOM 1336 O O . TYR A 1 176 ? 19.294 -7.022 -11.701 1.00 93.56 176 TYR A O 1
ATOM 1344 N N . LYS A 1 177 ? 18.652 -6.594 -9.594 1.00 94.94 177 LYS A N 1
ATOM 1345 C CA . LYS A 1 177 ? 19.968 -6.255 -9.041 1.00 94.94 177 LYS A CA 1
ATOM 1346 C C . LYS A 1 177 ? 20.005 -6.703 -7.584 1.00 94.94 177 LYS A C 1
ATOM 1348 O O . LYS A 1 177 ? 18.938 -6.806 -6.981 1.00 94.94 177 LYS A O 1
ATOM 1353 N N . GLU A 1 178 ? 21.205 -6.907 -7.055 1.00 96.56 178 GLU A N 1
ATOM 1354 C CA . GLU A 1 178 ? 21.438 -7.182 -5.635 1.00 96.56 178 GLU A CA 1
ATOM 1355 C C . GLU A 1 178 ? 20.822 -6.081 -4.752 1.00 96.56 178 GLU A C 1
ATOM 1357 O O . GLU A 1 178 ? 20.885 -4.887 -5.079 1.00 96.56 178 GLU A O 1
ATOM 1362 N N . GLY A 1 179 ? 20.201 -6.492 -3.646 1.00 96.56 179 GLY A N 1
ATOM 1363 C CA . GLY A 1 179 ? 19.488 -5.617 -2.727 1.00 96.56 179 GLY A CA 1
ATOM 1364 C C . GLY A 1 179 ? 18.103 -5.156 -3.214 1.00 96.56 179 GLY A C 1
ATOM 1365 O O . GLY A 1 179 ? 17.542 -5.683 -4.184 1.00 96.56 179 GLY A O 1
ATOM 1366 N N . PRO A 1 180 ? 17.512 -4.145 -2.539 1.00 97.31 180 PRO A N 1
ATOM 1367 C CA . PRO A 1 180 ? 16.179 -3.641 -2.860 1.00 97.31 180 PRO A CA 1
ATOM 1368 C C . PRO A 1 180 ? 16.104 -3.124 -4.298 1.00 97.31 180 PRO A C 1
ATOM 1370 O O . PRO A 1 180 ? 16.659 -2.078 -4.646 1.00 97.31 180 PRO A O 1
ATOM 1373 N N . SER A 1 181 ? 15.400 -3.869 -5.147 1.00 97.62 181 SER A N 1
ATOM 1374 C CA . SER A 1 181 ? 15.255 -3.560 -6.572 1.00 97.62 181 SER A CA 1
ATOM 1375 C C . SER A 1 181 ? 13.806 -3.537 -7.035 1.00 97.62 181 SER A C 1
ATOM 1377 O O . SER A 1 181 ? 13.492 -2.886 -8.023 1.00 97.62 181 SER A O 1
ATOM 1379 N N . HIS A 1 182 ? 12.882 -4.140 -6.291 1.00 98.50 182 HIS A N 1
ATOM 1380 C CA . HIS A 1 182 ? 11.450 -4.003 -6.541 1.00 98.50 182 HIS A CA 1
ATOM 1381 C C . HIS A 1 182 ? 10.683 -3.774 -5.247 1.00 98.50 182 HIS A C 1
ATOM 1383 O O . HIS A 1 182 ? 11.126 -4.188 -4.178 1.00 98.50 182 HIS A O 1
ATOM 1389 N N . ALA A 1 183 ? 9.523 -3.132 -5.347 1.00 98.44 183 ALA A N 1
ATOM 1390 C CA . ALA A 1 183 ? 8.651 -2.902 -4.206 1.00 98.44 183 ALA A CA 1
ATOM 1391 C C . ALA A 1 183 ? 7.181 -2.794 -4.623 1.00 98.44 183 ALA A C 1
ATOM 1393 O O . ALA A 1 183 ? 6.856 -2.590 -5.797 1.00 98.44 183 ALA A O 1
ATOM 1394 N N . GLY A 1 184 ? 6.292 -2.924 -3.644 1.00 98.31 184 GLY A N 1
ATOM 1395 C CA . GLY A 1 184 ? 4.861 -2.699 -3.807 1.00 98.31 184 GLY A CA 1
ATOM 1396 C C . GLY A 1 184 ? 4.161 -2.471 -2.472 1.00 98.31 184 GLY A C 1
ATOM 1397 O O . GLY A 1 184 ? 4.762 -2.653 -1.419 1.00 98.31 184 GLY A O 1
ATOM 1398 N N . ILE A 1 185 ? 2.890 -2.080 -2.527 1.00 98.31 185 ILE A N 1
ATOM 1399 C CA . ILE A 1 185 ? 2.068 -1.794 -1.342 1.00 98.31 185 ILE A CA 1
ATOM 1400 C C . ILE A 1 185 ? 1.357 -3.079 -0.925 1.00 98.31 185 ILE A C 1
ATOM 1402 O O . ILE A 1 185 ? 0.672 -3.697 -1.747 1.00 98.31 185 ILE A O 1
ATOM 1406 N N . TYR A 1 186 ? 1.519 -3.490 0.327 1.00 97.19 186 TYR A N 1
ATOM 1407 C CA . TYR A 1 186 ? 0.895 -4.681 0.884 1.00 97.19 186 TYR A CA 1
ATOM 1408 C C . TYR A 1 186 ? -0.613 -4.486 1.052 1.00 97.19 186 TYR A C 1
ATOM 1410 O O . TYR A 1 186 ? -1.082 -3.445 1.510 1.00 97.19 186 TYR A O 1
ATOM 1418 N N . LEU A 1 187 ? -1.379 -5.499 0.656 1.00 80.31 187 LEU A N 1
ATOM 1419 C CA . LEU A 1 187 ? -2.842 -5.492 0.656 1.00 80.31 187 LEU A CA 1
ATOM 1420 C C . LEU A 1 187 ? -3.446 -6.488 1.655 1.00 80.31 187 LEU A C 1
ATOM 1422 O O . LEU A 1 187 ? -4.664 -6.638 1.668 1.00 80.31 187 LEU A O 1
ATOM 1426 N N . GLY A 1 188 ? -2.625 -7.164 2.467 1.00 83.81 188 GLY A N 1
ATOM 1427 C CA . GLY A 1 188 ? -3.066 -8.289 3.300 1.00 83.81 188 GLY A CA 1
ATOM 1428 C C . GLY A 1 188 ? -3.014 -9.623 2.550 1.00 83.81 188 GLY A C 1
ATOM 1429 O O . GLY A 1 188 ? -2.793 -9.658 1.340 1.00 83.81 188 GLY A O 1
ATOM 1430 N N . ASP A 1 189 ? -3.160 -10.739 3.268 1.00 81.94 189 ASP A N 1
ATOM 1431 C CA . ASP A 1 189 ? -3.261 -12.102 2.705 1.00 81.94 189 ASP A CA 1
ATOM 1432 C C . ASP A 1 189 ? -2.156 -12.489 1.705 1.00 81.94 189 ASP A C 1
ATOM 1434 O O . ASP A 1 189 ? -2.371 -13.170 0.689 1.00 81.94 189 ASP A O 1
ATOM 1438 N N . GLY A 1 190 ? -0.939 -11.999 1.952 1.00 80.81 190 GLY A N 1
ATOM 1439 C CA . GLY A 1 190 ? 0.197 -12.192 1.056 1.00 80.81 190 GLY A CA 1
ATOM 1440 C C . GLY A 1 190 ? 0.121 -11.401 -0.252 1.00 80.81 190 GLY A C 1
ATOM 1441 O O . GLY A 1 190 ? 1.025 -11.515 -1.074 1.00 80.81 190 GLY A O 1
ATOM 1442 N N . LYS A 1 191 ? -0.915 -10.594 -0.477 1.00 89.94 191 LYS A N 1
ATOM 1443 C CA . LYS A 1 191 ? -1.110 -9.825 -1.706 1.00 89.94 191 LYS A CA 1
ATOM 1444 C C . LYS A 1 191 ? -0.439 -8.466 -1.617 1.00 89.94 191 LYS A C 1
ATOM 1446 O O . LYS A 1 191 ? -0.396 -7.837 -0.565 1.00 89.94 191 LYS A O 1
ATOM 1451 N N . PHE A 1 192 ? 0.061 -7.989 -2.749 1.00 98.44 192 PHE A N 1
ATOM 1452 C CA . PHE A 1 192 ? 0.610 -6.643 -2.867 1.00 98.44 192 PHE A CA 1
ATOM 1453 C C . PHE A 1 192 ? 0.401 -6.088 -4.274 1.00 98.44 192 PHE A C 1
ATOM 1455 O O . PHE A 1 192 ? 0.411 -6.834 -5.255 1.00 98.44 192 PHE A O 1
ATOM 1462 N N . ILE A 1 193 ? 0.219 -4.775 -4.384 1.00 98.25 193 ILE A N 1
ATOM 1463 C CA . ILE A 1 193 ? 0.065 -4.071 -5.661 1.00 98.25 193 ILE A CA 1
ATOM 1464 C C . ILE A 1 193 ? 1.374 -3.389 -6.059 1.00 98.25 193 ILE A C 1
ATOM 1466 O O . ILE A 1 193 ? 2.035 -2.757 -5.237 1.00 98.25 193 ILE A O 1
ATOM 1470 N N . ASN A 1 194 ? 1.772 -3.544 -7.320 1.00 98.62 194 ASN A N 1
ATOM 1471 C CA . ASN A 1 194 ? 3.068 -3.091 -7.828 1.00 98.62 194 ASN A CA 1
ATOM 1472 C C . ASN A 1 194 ? 3.012 -2.799 -9.332 1.00 98.62 194 ASN A C 1
ATOM 1474 O O . ASN A 1 194 ? 2.158 -3.347 -10.022 1.00 98.62 194 ASN A O 1
ATOM 1478 N N . ALA A 1 195 ? 3.963 -2.018 -9.849 1.00 98.38 195 ALA A N 1
ATOM 1479 C CA . ALA A 1 195 ? 4.185 -1.873 -11.289 1.00 98.38 195 ALA A CA 1
ATOM 1480 C C . ALA A 1 195 ? 5.162 -2.951 -11.793 1.00 98.38 195 ALA A C 1
ATOM 1482 O O . ALA A 1 195 ? 6.376 -2.807 -11.674 1.00 98.38 195 ALA A O 1
ATOM 1483 N N . SER A 1 196 ? 4.630 -4.040 -12.347 1.00 96.62 196 SER A N 1
ATOM 1484 C CA . SER A 1 196 ? 5.385 -5.176 -12.884 1.00 96.62 196 SER A CA 1
ATOM 1485 C C . SER A 1 196 ? 5.862 -4.918 -14.312 1.00 96.62 196 SER A C 1
ATOM 1487 O O . SER A 1 196 ? 5.072 -4.515 -15.162 1.00 96.62 196 SER A O 1
ATOM 1489 N N . SER A 1 197 ? 7.118 -5.259 -14.615 1.00 94.12 197 SER A N 1
ATOM 1490 C CA . SER A 1 197 ? 7.711 -5.093 -15.952 1.00 94.12 197 SER A CA 1
ATOM 1491 C C . SER A 1 197 ? 6.952 -5.793 -17.085 1.00 94.12 197 SER A C 1
ATOM 1493 O O . SER A 1 197 ? 7.020 -5.338 -18.222 1.00 94.12 197 SER A O 1
ATOM 1495 N N . SER A 1 198 ? 6.213 -6.870 -16.796 1.00 94.06 198 SER A N 1
ATOM 1496 C CA . SER A 1 198 ? 5.471 -7.643 -17.803 1.00 94.06 198 SER A CA 1
ATOM 1497 C C . SER A 1 198 ? 3.968 -7.364 -17.839 1.00 94.06 198 SER A C 1
ATOM 1499 O O . SER A 1 198 ? 3.328 -7.648 -18.848 1.00 94.06 198 SER A O 1
ATOM 1501 N N . LYS A 1 199 ? 3.388 -6.837 -16.754 1.00 96.31 199 LYS A N 1
ATOM 1502 C CA . LYS A 1 199 ? 1.928 -6.689 -16.596 1.00 96.31 199 LYS A CA 1
ATOM 1503 C C . LYS A 1 199 ? 1.469 -5.262 -16.292 1.00 96.31 199 LYS A C 1
ATOM 1505 O O . LYS A 1 199 ? 0.270 -5.033 -16.183 1.00 96.31 199 LYS A O 1
ATOM 1510 N N . GLY A 1 200 ? 2.394 -4.314 -16.140 1.00 98.19 200 GLY A N 1
ATOM 1511 C CA . GLY A 1 200 ? 2.068 -2.989 -15.620 1.00 98.19 200 GLY A CA 1
ATOM 1512 C C . GLY A 1 200 ? 1.639 -3.052 -14.154 1.00 98.19 200 GLY A C 1
ATOM 1513 O O . GLY A 1 200 ? 2.053 -3.948 -13.413 1.00 98.19 200 GLY A O 1
ATOM 1514 N N . VAL A 1 201 ? 0.818 -2.098 -13.718 1.00 98.62 201 VAL A N 1
ATOM 1515 C CA . VAL A 1 201 ? 0.267 -2.087 -12.357 1.00 98.62 201 VAL A CA 1
ATOM 1516 C C . VAL A 1 201 ? -0.655 -3.293 -12.166 1.00 98.62 201 VAL A C 1
ATOM 1518 O O . VAL A 1 201 ? -1.692 -3.401 -12.814 1.00 98.62 201 VAL A O 1
ATOM 1521 N N . THR A 1 202 ? -0.273 -4.206 -11.275 1.00 98.50 202 THR A N 1
ATOM 1522 C CA . THR A 1 202 ? -0.964 -5.477 -11.020 1.00 98.50 202 THR A CA 1
ATOM 1523 C C . THR A 1 202 ? -0.885 -5.858 -9.545 1.00 98.50 202 THR A C 1
ATOM 1525 O O . THR A 1 202 ? 0.001 -5.407 -8.814 1.00 98.50 202 THR A O 1
ATOM 1528 N N . ILE A 1 203 ? -1.777 -6.750 -9.111 1.00 97.88 203 ILE A N 1
ATOM 1529 C CA . ILE A 1 203 ? -1.662 -7.446 -7.825 1.00 97.88 203 ILE A CA 1
ATOM 1530 C C . ILE A 1 203 ? -0.859 -8.733 -8.023 1.00 97.88 203 ILE A C 1
ATOM 1532 O O . ILE A 1 203 ? -1.077 -9.475 -8.982 1.00 97.88 203 ILE A O 1
ATOM 1536 N N . SER A 1 204 ? 0.066 -8.980 -7.105 1.00 97.44 204 SER A N 1
ATOM 1537 C CA . SER A 1 204 ? 0.922 -10.160 -7.033 1.00 97.44 204 SER A CA 1
ATOM 1538 C C . SER A 1 204 ? 0.766 -10.838 -5.672 1.00 97.44 204 SER A C 1
ATOM 1540 O O . SER A 1 204 ? 0.329 -10.217 -4.704 1.00 97.44 204 SER A O 1
ATOM 1542 N N . ASP A 1 205 ? 1.149 -12.113 -5.592 1.00 95.50 205 ASP A N 1
ATOM 1543 C CA . ASP A 1 205 ? 1.202 -12.873 -4.342 1.00 95.50 205 ASP A CA 1
ATOM 1544 C C . ASP A 1 205 ? 2.657 -13.052 -3.888 1.00 95.50 205 ASP A C 1
ATOM 1546 O O . ASP A 1 205 ? 3.441 -13.735 -4.557 1.00 95.50 205 ASP A O 1
ATOM 1550 N N . LYS A 1 206 ? 3.012 -12.462 -2.740 1.00 95.50 206 LYS A N 1
ATOM 1551 C CA . LYS A 1 206 ? 4.350 -12.527 -2.138 1.00 95.50 206 LYS A CA 1
ATOM 1552 C C . LYS A 1 206 ? 4.766 -13.953 -1.783 1.00 95.50 206 LYS A C 1
ATOM 1554 O O . LYS A 1 206 ? 5.954 -14.228 -1.688 1.00 95.50 206 LYS A O 1
ATOM 1559 N N . ASN A 1 207 ? 3.800 -14.846 -1.562 1.00 93.56 207 ASN A N 1
ATOM 1560 C CA . ASN A 1 207 ? 4.038 -16.229 -1.165 1.00 93.56 207 ASN A CA 1
ATOM 1561 C C . ASN A 1 207 ? 4.186 -17.170 -2.372 1.00 93.56 207 ASN A C 1
ATOM 1563 O O . ASN A 1 207 ? 4.505 -18.345 -2.185 1.00 93.56 207 ASN A O 1
ATOM 1567 N N . SER A 1 208 ? 3.979 -16.684 -3.602 1.00 96.62 208 SER A N 1
ATOM 1568 C CA . SER A 1 208 ? 4.314 -17.454 -4.807 1.00 96.62 208 SER A CA 1
ATOM 1569 C C . SER A 1 208 ? 5.817 -17.740 -4.873 1.00 96.62 208 SER A C 1
ATOM 1571 O O . SER A 1 208 ? 6.617 -16.962 -4.355 1.00 96.62 208 SER A O 1
ATOM 1573 N N . SER A 1 209 ? 6.213 -18.831 -5.535 1.00 96.31 209 SER A N 1
ATOM 1574 C CA . SER A 1 209 ? 7.620 -19.261 -5.622 1.00 96.31 209 SER A CA 1
ATOM 1575 C C . SER A 1 209 ? 8.561 -18.139 -6.067 1.00 96.31 209 SER A C 1
ATOM 1577 O O . SER A 1 209 ? 9.579 -17.900 -5.428 1.00 96.31 209 SER A O 1
ATOM 1579 N N . TYR A 1 210 ? 8.171 -17.385 -7.098 1.00 96.88 210 TYR A N 1
ATOM 1580 C CA . TYR A 1 210 ? 8.965 -16.272 -7.612 1.00 96.88 210 TYR A CA 1
ATOM 1581 C C . TYR A 1 210 ? 9.191 -15.169 -6.567 1.00 96.88 210 TYR A C 1
ATOM 1583 O O . TYR A 1 210 ? 10.324 -14.730 -6.371 1.00 96.88 210 TYR A O 1
ATOM 1591 N N . TRP A 1 211 ? 8.128 -14.707 -5.904 1.00 97.75 211 TRP A N 1
ATOM 1592 C CA . TRP A 1 211 ? 8.214 -13.574 -4.979 1.00 97.75 211 TRP A CA 1
ATOM 1593 C C . TRP A 1 211 ? 8.769 -13.967 -3.612 1.00 97.75 211 TRP A C 1
ATOM 1595 O O . TRP A 1 211 ? 9.503 -13.185 -3.014 1.00 97.75 211 TRP A O 1
ATOM 1605 N N . LYS A 1 212 ? 8.477 -15.184 -3.145 1.00 97.12 212 LYS A N 1
ATOM 1606 C CA . LYS A 1 212 ? 8.907 -15.680 -1.835 1.00 97.12 212 LYS A CA 1
ATOM 1607 C C . LYS A 1 212 ? 10.426 -15.757 -1.730 1.00 97.12 212 LYS A C 1
ATOM 1609 O O . LYS A 1 212 ? 10.979 -15.329 -0.727 1.00 97.12 212 LYS A O 1
ATOM 1614 N N . GLU A 1 213 ? 11.088 -16.267 -2.764 1.00 97.38 213 GLU A N 1
ATOM 1615 C CA . GLU A 1 213 ? 12.556 -16.360 -2.819 1.00 97.38 213 GLU A CA 1
ATOM 1616 C C . GLU A 1 213 ? 13.244 -14.993 -2.889 1.00 97.38 213 GLU A C 1
ATOM 1618 O O . GLU A 1 213 ? 14.425 -14.881 -2.588 1.00 97.38 213 GLU A O 1
ATOM 1623 N N . ARG A 1 214 ? 12.508 -13.957 -3.303 1.00 98.12 214 ARG A N 1
ATOM 1624 C CA . ARG A 1 214 ? 13.034 -12.612 -3.556 1.00 98.12 214 ARG A CA 1
ATOM 1625 C C . ARG A 1 214 ? 12.680 -11.626 -2.460 1.00 98.12 214 ARG A C 1
ATOM 1627 O O . ARG A 1 214 ? 13.119 -10.488 -2.530 1.00 98.12 214 ARG A O 1
ATOM 1634 N N . TYR A 1 215 ? 11.847 -12.010 -1.498 1.00 98.00 215 TYR A N 1
ATOM 1635 C CA . TYR A 1 215 ? 11.385 -11.120 -0.443 1.00 98.00 215 TYR A CA 1
ATOM 1636 C C . TYR A 1 215 ? 12.522 -10.805 0.528 1.00 98.00 215 TYR A C 1
ATOM 1638 O O . TYR A 1 215 ? 13.111 -11.717 1.102 1.00 98.00 215 TYR A O 1
ATOM 1646 N N . ILE A 1 216 ? 12.801 -9.517 0.728 1.00 97.06 216 ILE A N 1
ATOM 1647 C CA . ILE A 1 216 ? 13.912 -9.060 1.580 1.00 97.06 216 ILE A CA 1
ATOM 1648 C C . ILE A 1 216 ? 13.458 -8.263 2.807 1.00 97.06 216 ILE A C 1
ATOM 1650 O O . ILE A 1 216 ? 14.261 -8.029 3.705 1.00 97.06 216 ILE A O 1
ATOM 1654 N N . GLY A 1 217 ? 12.187 -7.855 2.874 1.00 96.50 217 GLY A N 1
ATOM 1655 C CA . GLY A 1 217 ? 11.642 -7.166 4.043 1.00 96.50 217 GLY A CA 1
ATOM 1656 C C . GLY A 1 217 ? 10.461 -6.254 3.735 1.00 96.50 217 GLY A C 1
ATOM 1657 O O . GLY A 1 217 ? 10.036 -6.120 2.584 1.00 96.50 217 GLY A O 1
ATOM 1658 N N . ALA A 1 218 ? 9.950 -5.610 4.783 1.00 97.06 218 ALA A N 1
ATOM 1659 C CA . ALA A 1 218 ? 8.877 -4.631 4.704 1.00 97.06 218 ALA A CA 1
ATOM 1660 C C . ALA A 1 218 ? 9.236 -3.347 5.452 1.00 97.06 218 ALA A C 1
ATOM 1662 O O . ALA A 1 218 ? 9.984 -3.383 6.434 1.00 97.06 218 ALA A O 1
ATOM 1663 N N . LYS A 1 219 ? 8.695 -2.222 4.974 1.00 95.75 219 LYS A N 1
ATOM 1664 C CA . LYS A 1 219 ? 8.866 -0.904 5.580 1.00 95.75 219 LYS A CA 1
ATOM 1665 C C . LYS A 1 219 ? 7.553 -0.151 5.709 1.00 95.75 219 LYS A C 1
ATOM 1667 O O . LYS A 1 219 ? 6.732 -0.197 4.793 1.00 95.75 219 LYS A O 1
ATOM 1672 N N . ARG A 1 220 ? 7.421 0.620 6.785 1.00 93.06 220 ARG A N 1
ATOM 1673 C CA . ARG A 1 220 ? 6.346 1.598 6.968 1.00 93.06 220 ARG A CA 1
ATOM 1674 C C . ARG A 1 220 ? 6.814 2.988 6.564 1.00 93.06 220 ARG A C 1
ATOM 1676 O O . ARG A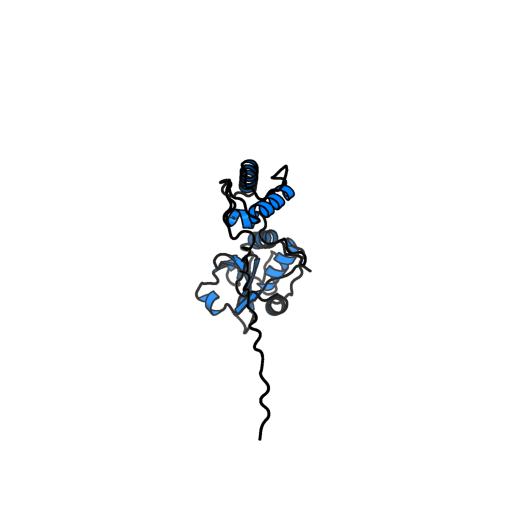 1 220 ? 7.965 3.356 6.796 1.00 93.06 220 ARG A O 1
ATOM 1683 N N . ILE A 1 221 ? 5.923 3.743 5.930 1.00 88.62 221 ILE A N 1
ATOM 1684 C CA . ILE A 1 221 ? 6.156 5.139 5.558 1.00 88.62 221 ILE A CA 1
ATOM 1685 C C . ILE A 1 221 ? 5.329 6.017 6.498 1.00 88.62 221 ILE A C 1
ATOM 1687 O O . ILE A 1 221 ? 4.102 5.943 6.465 1.00 88.62 221 ILE A O 1
ATOM 1691 N N . ALA A 1 222 ? 5.996 6.834 7.313 1.00 74.50 222 ALA A N 1
ATOM 1692 C CA . ALA A 1 222 ? 5.357 7.842 8.156 1.00 74.50 222 ALA A CA 1
ATOM 1693 C C . ALA A 1 222 ? 5.003 9.098 7.336 1.00 74.50 222 ALA A C 1
ATOM 1695 O O . ALA A 1 222 ? 5.688 9.420 6.359 1.00 74.50 222 ALA A O 1
ATOM 1696 N N . ALA A 1 223 ? 3.937 9.813 7.713 1.00 59.41 223 ALA A N 1
ATOM 1697 C CA . ALA A 1 223 ? 3.691 11.154 7.189 1.00 59.41 223 ALA A CA 1
ATOM 1698 C C . ALA A 1 223 ? 4.470 12.173 8.034 1.00 59.41 223 ALA A C 1
ATOM 1700 O O . ALA A 1 223 ? 4.332 12.207 9.258 1.00 59.41 223 ALA A O 1
ATOM 1701 N N . ASN A 1 224 ? 5.290 12.985 7.362 1.00 48.66 224 ASN A N 1
ATOM 1702 C CA . ASN A 1 224 ? 5.970 14.133 7.971 1.00 48.66 224 ASN A CA 1
ATOM 1703 C C . ASN A 1 224 ? 4.974 15.200 8.434 1.00 48.66 224 ASN A C 1
ATOM 1705 O O . ASN A 1 224 ? 3.958 15.393 7.726 1.00 48.66 224 ASN A O 1
#

Radius of gyration: 24.34 Å; Cα contacts (8 Å, |Δi|>4): 381; chains: 1; bounding box: 70×34×84 Å